Protein AF-A0A3M1CD43-F1 (afdb_monomer)

Solvent-accessible surface area (backbone atoms only — not comparable to full-atom values): 17811 Å² total; per-residue (Å²): 134,68,69,65,58,59,34,50,55,47,49,52,50,44,15,54,51,49,28,62,76,55,51,35,81,57,57,52,42,67,32,79,33,59,60,57,48,46,37,38,41,54,52,29,48,42,70,75,41,67,84,35,43,28,36,40,31,52,55,63,50,57,74,56,59,57,54,38,47,48,61,40,39,78,73,69,31,47,71,44,76,28,51,85,72,51,52,79,74,54,83,81,75,50,53,47,32,41,36,41,60,51,33,33,66,93,71,29,39,48,54,92,57,72,77,63,71,40,74,82,54,63,80,36,34,35,42,42,34,37,60,50,77,77,38,59,64,96,60,67,52,74,66,85,43,52,36,32,33,44,34,37,35,49,92,85,31,14,44,38,38,30,11,83,62,56,70,67,55,85,83,72,76,74,81,79,72,60,87,80,66,63,77,62,80,58,72,58,79,70,56,71,66,38,41,58,52,40,53,53,52,51,72,67,25,55,68,70,46,44,54,73,68,63,96,84,60,56,56,56,59,61,45,38,47,30,22,33,72,93,45,54,15,40,63,45,48,55,52,45,26,58,77,70,75,48,81,85,57,60,77,96,68,45,79,55,62,44,52,55,12,49,84,60,53,75,71,53,73,57,63,61,35,46,39,68,72,69,48,51,71,44,43,38,31,9,16,35,30,38,23,49,81,57,70,74,40,86,62,42,58,58,51,46,30,52,41,48,55,50,50,53,30,59,74,72,68,56,128

Foldseek 3Di:
DVQVVVLVVLQVVLQVVLCVLLVAPFRKGKFQDPLLVLLLQLVQLCVVLVQQQEEEEAPLQDPSNVVSVVVSVVVRRHYHHDHLVRVVVDDCPSYAEYEYEQARPPFFFGDPPVSCVDPVNLVHAYEYEYEPQPDQDPDRDDPARQRYWYWYDHQRIIMIGDHNHRDRDGPDRDSPRRPPDDSCVSNDDHQPVLQVLLVVLQVVCQQPWHFPDDPPTHGRSFKTKTFDLLAFQVLLQVLLCVVVVHDADQAPNGRAKHALACVRVVNDPSVRSVVVVVDDPSRRRGMMIGGSVLSPDPCSSVSSNVSSVVRVCVVVVND

Structure (mmCIF, N/CA/C/O backbone):
data_AF-A0A3M1CD43-F1
#
_entry.id   AF-A0A3M1CD43-F1
#
loop_
_atom_site.group_PDB
_atom_site.id
_atom_site.type_symbol
_atom_site.label_atom_id
_atom_site.label_alt_id
_atom_site.label_comp_id
_atom_site.label_asym_id
_atom_site.label_entity_id
_atom_site.label_seq_id
_atom_site.pdbx_PDB_ins_code
_atom_site.Cartn_x
_atom_site.Cartn_y
_atom_site.Cartn_z
_atom_site.occupancy
_atom_site.B_iso_or_equiv
_atom_site.auth_seq_id
_atom_site.auth_comp_id
_atom_site.auth_asym_id
_atom_site.auth_atom_id
_atom_site.pdbx_PDB_model_num
ATOM 1 N N . MET A 1 1 ? -9.587 -26.447 -26.947 1.00 48.44 1 MET A N 1
ATOM 2 C CA . MET A 1 1 ? -8.948 -25.215 -27.466 1.00 48.44 1 MET A CA 1
ATOM 3 C C . MET A 1 1 ? -9.940 -24.065 -27.726 1.00 48.44 1 MET A C 1
ATOM 5 O O . MET A 1 1 ? -9.536 -23.057 -28.277 1.00 48.44 1 MET A O 1
ATOM 9 N N . VAL A 1 2 ? -11.213 -24.168 -27.304 1.00 49.41 2 VAL A N 1
ATOM 10 C CA . VAL A 1 2 ? -12.229 -23.095 -27.450 1.00 49.41 2 VAL A CA 1
ATOM 11 C C . VAL A 1 2 ? -12.274 -22.167 -26.219 1.00 49.41 2 VAL A C 1
ATOM 13 O O . VAL A 1 2 ? -12.545 -20.981 -26.346 1.00 49.41 2 VAL A O 1
ATOM 16 N N . PHE A 1 3 ? -11.904 -22.678 -25.039 1.00 50.22 3 PHE A N 1
ATOM 17 C CA . PHE A 1 3 ? -11.953 -21.941 -23.769 1.00 50.22 3 PHE A CA 1
ATOM 18 C C . PHE A 1 3 ? -10.942 -20.784 -23.641 1.00 50.22 3 PHE A C 1
ATOM 20 O O . PHE A 1 3 ? -11.240 -19.804 -22.974 1.00 50.22 3 PHE A O 1
ATOM 27 N N . GLN A 1 4 ? -9.769 -20.852 -24.284 1.00 53.50 4 GLN A N 1
ATOM 28 C CA . GLN A 1 4 ? -8.752 -19.790 -24.167 1.00 53.50 4 GLN A CA 1
ATOM 29 C C . GLN A 1 4 ? -9.151 -18.484 -24.873 1.00 53.50 4 GLN A C 1
ATOM 31 O O . GLN A 1 4 ? -8.816 -17.409 -24.384 1.00 53.50 4 GLN A O 1
ATOM 36 N N . PHE A 1 5 ? -9.890 -18.560 -25.984 1.00 54.34 5 PHE A N 1
ATOM 37 C CA . PHE A 1 5 ? -10.311 -17.368 -26.729 1.00 54.34 5 PHE A CA 1
ATOM 38 C C . PHE A 1 5 ? -11.403 -16.579 -25.991 1.00 54.34 5 PHE A C 1
ATOM 40 O O . PHE A 1 5 ? -11.315 -15.361 -25.892 1.00 54.34 5 PHE A O 1
ATOM 47 N N . GLN A 1 6 ? -12.374 -17.266 -25.377 1.00 58.75 6 GLN A N 1
ATOM 48 C CA . GLN A 1 6 ? -13.463 -16.608 -24.638 1.00 58.75 6 GLN A CA 1
ATOM 49 C C . GLN A 1 6 ? -12.972 -15.824 -23.409 1.00 58.75 6 GLN A C 1
ATOM 51 O O . GLN A 1 6 ? -13.523 -14.773 -23.079 1.00 58.75 6 GLN A O 1
ATOM 56 N N . VAL A 1 7 ? -11.919 -16.308 -22.748 1.00 59.97 7 VAL A N 1
ATOM 57 C CA . VAL A 1 7 ? -11.321 -15.649 -21.579 1.00 59.97 7 VAL A CA 1
ATOM 58 C C . VAL A 1 7 ? -10.586 -14.374 -21.979 1.00 59.97 7 VAL A C 1
ATOM 60 O O . VAL A 1 7 ? -10.772 -13.342 -21.333 1.00 59.97 7 VAL A O 1
ATOM 63 N N . PHE A 1 8 ? -9.806 -14.414 -23.062 1.00 61.78 8 PHE A N 1
ATOM 64 C CA . PHE A 1 8 ? -9.112 -13.234 -23.575 1.00 61.78 8 PHE A CA 1
ATOM 65 C C . PHE A 1 8 ? -10.103 -12.127 -23.964 1.00 61.78 8 PHE A C 1
ATOM 67 O O . PHE A 1 8 ? -9.955 -10.988 -23.522 1.00 61.78 8 PHE A O 1
ATOM 74 N N . ASP A 1 9 ? -11.177 -12.488 -24.673 1.00 69.38 9 ASP A N 1
ATOM 75 C CA . ASP A 1 9 ? -12.233 -11.549 -25.062 1.00 69.38 9 ASP A CA 1
ATOM 76 C C . ASP A 1 9 ? -12.925 -10.916 -23.844 1.00 69.38 9 ASP A C 1
ATOM 78 O O . ASP A 1 9 ? -13.289 -9.739 -23.865 1.00 69.38 9 ASP A O 1
ATOM 82 N N . SER A 1 10 ? -13.128 -11.682 -22.765 1.00 76.81 10 SER A N 1
ATOM 83 C CA . SER A 1 10 ? -13.739 -11.169 -21.531 1.00 76.81 10 SER A CA 1
ATOM 84 C C . SER A 1 10 ? -12.839 -10.163 -20.805 1.00 76.81 10 SER A C 1
ATOM 86 O O . SER A 1 10 ? -13.317 -9.133 -20.326 1.00 76.81 10 SER A O 1
ATOM 88 N N . TRP A 1 11 ? -11.530 -10.418 -20.785 1.00 83.00 11 TRP A N 1
ATOM 89 C CA . TRP A 1 11 ? -10.535 -9.557 -20.157 1.00 83.00 11 TRP A CA 1
ATOM 90 C C . TRP A 1 11 ? -10.309 -8.257 -20.933 1.00 83.00 11 TRP A C 1
ATOM 92 O O . TRP A 1 11 ? -10.235 -7.176 -20.341 1.00 83.00 11 TRP A O 1
ATOM 102 N N . GLU A 1 12 ? -10.258 -8.335 -22.263 1.00 84.19 12 GLU A N 1
ATOM 103 C CA . GLU A 1 12 ? -10.171 -7.149 -23.111 1.00 84.19 12 GLU A CA 1
ATOM 104 C C . GLU A 1 12 ? -11.427 -6.283 -22.951 1.00 84.19 12 GLU A C 1
ATOM 106 O O . GLU A 1 12 ? -11.316 -5.079 -22.724 1.00 84.19 12 GLU A O 1
ATOM 111 N N . LYS A 1 13 ? -12.623 -6.891 -22.939 1.00 86.38 13 LYS A N 1
ATOM 112 C CA . LYS A 1 13 ? -13.879 -6.177 -22.648 1.00 86.38 13 LYS A CA 1
ATOM 113 C C . LYS A 1 13 ? -13.858 -5.502 -21.278 1.00 86.38 13 LYS A C 1
ATOM 115 O O . LYS A 1 13 ? -14.269 -4.350 -21.177 1.00 86.38 13 LYS A O 1
ATOM 120 N N . ALA A 1 14 ? -13.380 -6.183 -20.238 1.00 86.25 14 ALA A N 1
ATOM 121 C CA . ALA A 1 14 ? -13.234 -5.602 -18.905 1.00 86.25 14 ALA A CA 1
ATOM 122 C C . ALA A 1 14 ? -12.283 -4.394 -18.912 1.00 86.25 14 ALA A C 1
ATOM 124 O O . ALA A 1 14 ? -12.608 -3.347 -18.357 1.00 86.25 14 ALA A O 1
ATOM 125 N N . SER A 1 15 ? -11.160 -4.502 -19.624 1.00 89.06 15 SER A N 1
ATOM 126 C CA . SER A 1 15 ? -10.188 -3.415 -19.771 1.00 89.06 15 SER A CA 1
ATOM 127 C C . SER A 1 15 ? -10.745 -2.219 -20.542 1.00 89.06 15 SER A C 1
ATOM 129 O O . SER A 1 15 ? -10.529 -1.081 -20.132 1.00 89.06 15 SER A O 1
ATOM 131 N N . GLN A 1 16 ? -11.534 -2.449 -21.595 1.00 89.06 16 GLN A N 1
ATOM 132 C CA . GLN A 1 16 ? -12.235 -1.377 -22.311 1.00 89.06 16 GLN A CA 1
ATOM 133 C C . GLN A 1 16 ? -13.325 -0.718 -21.454 1.00 89.06 16 GLN A C 1
ATOM 135 O O . GLN A 1 16 ? -13.481 0.500 -21.496 1.00 89.06 16 GLN A O 1
ATOM 140 N N . ARG A 1 17 ? -14.057 -1.495 -20.641 1.00 87.69 17 ARG A N 1
ATOM 141 C CA . ARG A 1 17 ? -15.049 -0.954 -19.693 1.00 87.69 17 ARG A CA 1
ATOM 142 C C . ARG A 1 17 ? -14.385 -0.069 -18.642 1.00 87.69 17 ARG A C 1
ATOM 144 O O . ARG A 1 17 ? -14.838 1.054 -18.454 1.00 87.69 17 ARG A O 1
ATOM 151 N N . ALA A 1 18 ? -13.304 -0.537 -18.016 1.00 85.69 18 ALA A N 1
ATOM 152 C CA . ALA A 1 18 ? -12.533 0.255 -17.060 1.00 85.69 18 ALA A CA 1
ATOM 153 C C . ALA A 1 18 ? -11.991 1.539 -17.702 1.00 85.69 18 ALA A C 1
ATOM 155 O O . ALA A 1 18 ? -12.163 2.624 -17.156 1.00 85.69 18 ALA A O 1
ATOM 156 N N . LYS A 1 19 ? -11.405 1.428 -18.901 1.00 87.31 19 LYS A N 1
ATOM 157 C CA . LYS A 1 19 ? -10.915 2.575 -19.670 1.00 87.31 19 LYS A CA 1
ATOM 158 C C . LYS A 1 19 ? -12.003 3.633 -19.885 1.00 87.31 19 LYS A C 1
ATOM 160 O O . LYS A 1 19 ? -11.744 4.815 -19.681 1.00 87.31 19 LYS A O 1
ATOM 165 N N . ALA A 1 20 ? -13.208 3.208 -20.268 1.00 85.88 20 ALA A N 1
ATOM 166 C CA . ALA A 1 20 ? -14.339 4.102 -20.498 1.00 8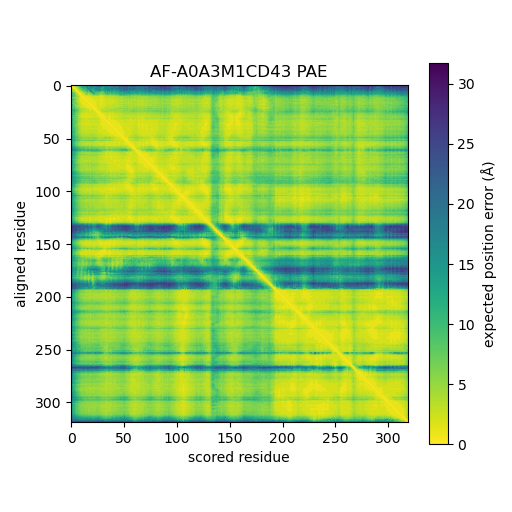5.88 20 ALA A CA 1
ATOM 167 C C . ALA A 1 20 ? -14.859 4.750 -19.204 1.00 85.88 20 ALA A C 1
ATOM 169 O O . ALA A 1 20 ? -15.102 5.951 -19.182 1.00 85.88 20 ALA A O 1
ATOM 170 N N . ILE A 1 21 ? -15.016 3.970 -18.131 1.00 81.75 21 ILE A N 1
ATOM 171 C CA . ILE A 1 21 ? -15.558 4.452 -16.850 1.00 81.75 21 ILE A CA 1
ATOM 172 C C . ILE A 1 21 ? -14.616 5.462 -16.194 1.00 81.75 21 ILE A C 1
ATOM 174 O O . ILE A 1 21 ? -15.066 6.489 -15.697 1.00 81.75 21 ILE A O 1
ATOM 178 N N . TYR A 1 22 ? -13.312 5.204 -16.256 1.00 78.56 22 TYR A N 1
ATOM 179 C CA . TYR A 1 22 ? -12.293 6.056 -15.644 1.00 78.56 22 TYR A CA 1
ATOM 180 C C . TYR A 1 22 ? -11.711 7.102 -16.594 1.00 78.56 22 TYR A C 1
ATOM 182 O O . TYR A 1 22 ? -10.746 7.774 -16.244 1.00 78.56 22 TYR A O 1
ATOM 190 N N . SER A 1 23 ? -12.291 7.249 -17.791 1.00 81.94 23 SER A N 1
ATOM 191 C CA . SER A 1 23 ? -11.868 8.228 -18.802 1.00 81.94 23 SER A CA 1
ATOM 192 C C . SER A 1 23 ? -10.354 8.208 -19.068 1.00 81.94 23 SER A C 1
ATOM 194 O O . SER A 1 23 ? -9.721 9.250 -19.214 1.00 81.94 23 SER A O 1
ATOM 196 N N . ILE A 1 24 ? -9.761 7.010 -19.110 1.00 82.06 24 ILE A N 1
ATOM 197 C CA . ILE A 1 24 ? -8.321 6.827 -19.326 1.00 82.06 24 ILE A CA 1
ATOM 198 C C . ILE A 1 24 ? -8.046 6.876 -20.831 1.00 82.06 24 ILE A C 1
ATOM 200 O O . ILE A 1 24 ? -8.629 6.104 -21.591 1.00 82.06 24 ILE A O 1
ATOM 204 N N . GLU A 1 25 ? -7.127 7.722 -21.293 1.00 83.69 25 GLU A N 1
ATOM 205 C CA . GLU A 1 25 ? -6.763 7.776 -22.721 1.00 83.69 25 GLU A CA 1
ATOM 206 C C . GLU A 1 25 ? -5.795 6.653 -23.121 1.00 83.69 25 GLU A C 1
ATOM 208 O O . GLU A 1 25 ? -5.902 6.049 -24.198 1.00 83.69 25 GLU A O 1
ATOM 213 N N . ASN A 1 26 ? -4.870 6.339 -22.217 1.00 87.06 26 ASN A N 1
ATOM 214 C CA . ASN A 1 26 ? -3.820 5.341 -22.364 1.00 87.06 26 ASN A CA 1
ATOM 215 C C . ASN A 1 26 ? -4.349 3.899 -22.537 1.00 87.06 26 ASN A C 1
ATOM 217 O O . ASN A 1 26 ? -5.545 3.603 -22.454 1.00 87.06 26 ASN A O 1
ATOM 221 N N . HIS A 1 27 ? -3.443 2.957 -22.818 1.00 88.44 27 HIS A N 1
ATOM 222 C CA . HIS A 1 27 ? -3.787 1.534 -22.810 1.00 88.44 27 HIS A CA 1
ATOM 223 C C . HIS A 1 27 ? -3.947 1.044 -21.366 1.00 88.44 27 HIS A C 1
ATOM 225 O O . HIS A 1 27 ? -3.052 1.250 -20.548 1.00 88.44 27 HIS A O 1
ATOM 231 N N . VAL A 1 28 ? -5.052 0.352 -21.086 1.00 89.00 28 VAL A N 1
ATOM 232 C CA . VAL A 1 28 ? -5.419 -0.143 -19.753 1.00 89.00 28 VAL A CA 1
ATOM 233 C C . VAL A 1 28 ? -5.505 -1.661 -19.771 1.00 89.00 28 VAL A C 1
ATOM 235 O O . VAL A 1 28 ? -5.915 -2.255 -20.767 1.00 89.00 28 VAL A O 1
ATOM 238 N N . GLN A 1 29 ? -5.113 -2.282 -18.667 1.00 90.94 29 GLN A N 1
ATOM 239 C CA . GLN A 1 29 ? -5.272 -3.703 -18.395 1.00 90.94 29 GLN A CA 1
ATOM 240 C C . GLN A 1 29 ? -5.829 -3.889 -16.989 1.00 90.94 29 GLN A C 1
ATOM 242 O O . GLN A 1 29 ? -5.373 -3.239 -16.051 1.00 90.94 29 GLN A O 1
ATOM 247 N N . VAL A 1 30 ? -6.800 -4.788 -16.840 1.00 88.50 30 VAL A N 1
ATOM 248 C CA . VAL A 1 30 ? -7.394 -5.116 -15.535 1.00 88.50 30 VAL A CA 1
ATOM 249 C C . VAL A 1 30 ? -6.764 -6.397 -15.000 1.00 88.50 30 VAL A C 1
ATOM 251 O O . VAL A 1 30 ? -6.690 -7.399 -15.701 1.00 88.50 30 VAL A O 1
ATOM 254 N N . TYR A 1 31 ? -6.335 -6.404 -13.749 1.00 88.31 31 TYR A N 1
ATOM 255 C CA . TYR A 1 31 ? -5.788 -7.575 -13.070 1.00 88.31 31 TYR A CA 1
ATOM 256 C C . TYR A 1 31 ? -6.590 -7.885 -11.811 1.00 88.31 31 TYR A C 1
ATOM 258 O O . TYR A 1 31 ? -7.307 -7.031 -11.296 1.00 88.31 31 TYR A O 1
ATOM 266 N N . SER A 1 32 ? -6.468 -9.114 -11.303 1.00 84.38 32 SER A N 1
ATOM 267 C CA . SER A 1 32 ? -7.160 -9.489 -10.063 1.00 84.38 32 SER A CA 1
ATOM 268 C C . SER A 1 32 ? -6.482 -8.921 -8.814 1.00 84.38 32 SER A C 1
ATOM 270 O O . SER A 1 32 ? -7.106 -8.839 -7.761 1.00 84.38 32 SER A O 1
ATOM 272 N N . SER A 1 33 ? -5.196 -8.559 -8.910 1.00 85.88 33 SER A N 1
ATOM 273 C CA . SER A 1 33 ? -4.427 -8.007 -7.797 1.00 85.88 33 SER A CA 1
ATOM 274 C C . SER A 1 33 ? -3.143 -7.300 -8.254 1.00 85.88 33 SER A C 1
ATOM 276 O O . SER A 1 33 ? -2.620 -7.561 -9.345 1.00 85.88 33 SER A O 1
ATOM 278 N N . VAL A 1 34 ? -2.590 -6.456 -7.377 1.00 87.75 34 VAL A N 1
ATOM 279 C CA . VAL A 1 34 ? -1.308 -5.765 -7.585 1.00 87.75 34 VAL A CA 1
ATOM 280 C C . VAL A 1 34 ? -0.134 -6.731 -7.798 1.00 87.75 34 VAL A C 1
ATOM 282 O O . VAL A 1 34 ? 0.611 -6.523 -8.756 1.00 87.75 34 VAL A O 1
ATOM 285 N N . PRO A 1 35 ? 0.031 -7.825 -7.022 1.00 89.12 35 PRO A N 1
ATOM 286 C CA . PRO A 1 35 ? 1.062 -8.828 -7.293 1.00 89.12 35 PRO A CA 1
ATOM 287 C C . PRO A 1 35 ? 0.995 -9.400 -8.708 1.00 89.12 35 PRO A C 1
ATOM 289 O O . PRO A 1 35 ? 2.034 -9.584 -9.343 1.00 89.12 35 PRO A O 1
ATOM 292 N N . GLN A 1 36 ? -0.215 -9.665 -9.217 1.00 89.38 36 GLN A N 1
ATOM 293 C CA . GLN A 1 36 ? -0.386 -10.176 -10.575 1.00 89.38 36 GLN A CA 1
ATOM 294 C C . GLN A 1 36 ? 0.054 -9.127 -11.605 1.00 89.38 36 GLN A C 1
ATOM 296 O O . GLN A 1 36 ? 0.855 -9.439 -12.483 1.00 89.38 36 GLN A O 1
ATOM 301 N N . ALA A 1 37 ? -0.419 -7.885 -11.470 1.00 91.81 37 ALA A N 1
ATOM 302 C CA . ALA A 1 37 ? -0.058 -6.781 -12.359 1.00 91.81 37 ALA A CA 1
ATOM 303 C C . ALA A 1 37 ? 1.460 -6.501 -12.361 1.00 91.81 37 ALA A C 1
ATOM 305 O O . ALA A 1 37 ? 2.073 -6.313 -13.417 1.00 91.81 37 ALA A O 1
ATOM 306 N N . LEU A 1 38 ? 2.093 -6.522 -11.185 1.00 93.25 38 LEU A N 1
ATOM 307 C CA . LEU A 1 38 ? 3.539 -6.365 -11.017 1.00 93.25 38 LEU A CA 1
ATOM 308 C C . LEU A 1 38 ? 4.328 -7.499 -11.676 1.00 93.25 38 LEU A C 1
ATOM 310 O O . LEU A 1 38 ? 5.310 -7.252 -12.378 1.00 93.25 38 LEU A O 1
ATOM 314 N N . LEU A 1 39 ? 3.911 -8.749 -11.476 1.00 92.69 39 LEU A N 1
ATOM 315 C CA . LEU A 1 39 ? 4.580 -9.894 -12.085 1.00 92.69 39 LEU A CA 1
ATOM 316 C C . LEU A 1 39 ? 4.485 -9.835 -13.615 1.00 92.69 39 LEU A C 1
ATOM 318 O O . LEU A 1 39 ? 5.490 -9.954 -14.308 1.00 92.69 39 LEU A O 1
ATOM 322 N N . GLU A 1 40 ? 3.291 -9.603 -14.148 1.00 91.56 40 GLU A N 1
ATOM 323 C CA . GLU A 1 40 ? 3.030 -9.547 -15.589 1.00 91.56 40 GLU A CA 1
ATOM 324 C C . GLU A 1 40 ? 3.807 -8.410 -16.272 1.00 91.56 40 GLU A C 1
ATOM 326 O O . GLU A 1 40 ? 4.488 -8.618 -17.283 1.00 91.56 40 GLU A O 1
ATOM 331 N N . SER A 1 41 ? 3.794 -7.214 -15.676 1.00 92.94 41 SER A N 1
ATOM 332 C CA . SER A 1 41 ? 4.529 -6.054 -16.193 1.00 92.94 41 SER A CA 1
ATOM 333 C C . SER A 1 41 ? 6.036 -6.264 -16.223 1.00 92.94 41 SER A C 1
ATOM 335 O O . SER A 1 41 ? 6.667 -6.077 -17.267 1.00 92.94 41 SER A O 1
ATOM 337 N N . THR A 1 42 ? 6.618 -6.702 -15.107 1.00 94.06 42 THR A N 1
ATOM 338 C CA . THR A 1 42 ? 8.061 -6.945 -15.003 1.00 94.06 42 THR A CA 1
ATOM 339 C C . THR A 1 42 ? 8.527 -8.024 -15.979 1.00 94.06 42 THR A C 1
ATOM 341 O O . THR A 1 42 ? 9.523 -7.839 -16.684 1.00 94.06 42 THR A O 1
ATOM 344 N N . GLN A 1 43 ? 7.775 -9.118 -16.098 1.00 92.69 43 GLN A N 1
ATOM 345 C CA . GLN A 1 43 ? 8.076 -10.215 -17.014 1.00 92.69 43 GLN A CA 1
ATOM 346 C C . GLN A 1 43 ? 7.958 -9.803 -18.484 1.00 92.69 43 GLN A C 1
ATOM 348 O O . GLN A 1 43 ? 8.828 -10.130 -19.298 1.00 92.69 43 GLN A O 1
ATOM 353 N N . SER A 1 44 ? 6.911 -9.058 -18.846 1.00 91.50 44 SER A N 1
ATOM 354 C CA . SER A 1 44 ? 6.740 -8.567 -20.215 1.00 91.50 44 SER A CA 1
ATOM 355 C C . SER A 1 44 ? 7.839 -7.577 -20.607 1.00 91.50 44 SER A C 1
ATOM 357 O O . SER A 1 44 ? 8.346 -7.628 -21.735 1.00 91.50 44 SER A O 1
ATOM 359 N N . LEU A 1 45 ? 8.242 -6.692 -19.690 1.00 91.50 45 LEU A N 1
ATOM 360 C CA . LEU A 1 45 ? 9.349 -5.765 -19.921 1.00 91.50 45 LEU A CA 1
ATOM 361 C C . LEU A 1 45 ? 10.669 -6.504 -20.117 1.00 91.50 45 LEU A C 1
ATOM 363 O O . LEU A 1 45 ? 11.374 -6.231 -21.087 1.00 91.50 45 LEU A O 1
ATOM 367 N N . TYR A 1 46 ? 10.977 -7.481 -19.262 1.00 92.25 46 TYR A N 1
ATOM 368 C CA . TYR A 1 46 ? 12.194 -8.277 -19.400 1.00 92.25 46 TYR A CA 1
ATOM 369 C C . TYR A 1 46 ? 12.271 -8.992 -20.756 1.00 92.25 46 TYR A C 1
ATOM 371 O O . TYR A 1 46 ? 13.307 -8.956 -21.420 1.00 92.25 46 TYR A O 1
ATOM 379 N N . ARG A 1 47 ? 11.162 -9.581 -21.223 1.00 90.69 47 ARG A N 1
ATOM 380 C CA . ARG A 1 47 ? 11.101 -10.230 -22.546 1.00 90.69 47 ARG A CA 1
ATOM 381 C C . ARG A 1 47 ? 11.295 -9.240 -23.694 1.00 90.69 47 ARG A C 1
ATOM 383 O O . ARG A 1 47 ? 11.941 -9.578 -24.682 1.00 90.69 47 ARG A O 1
ATOM 390 N N . SER A 1 48 ? 10.759 -8.028 -23.556 1.00 89.44 48 SER A N 1
ATOM 391 C CA . SER A 1 48 ? 10.858 -6.973 -24.574 1.00 89.44 48 SER A CA 1
ATOM 392 C C . SER A 1 48 ? 12.254 -6.345 -24.642 1.00 89.44 48 SER A C 1
ATOM 394 O O . SER A 1 48 ? 12.692 -5.917 -25.707 1.00 89.44 48 SER A O 1
ATOM 396 N N . PHE A 1 49 ? 12.977 -6.324 -23.522 1.00 89.88 49 PHE A N 1
ATOM 397 C CA . PHE A 1 49 ? 14.285 -5.684 -23.382 1.00 89.88 49 PHE A CA 1
ATOM 398 C C . PHE A 1 49 ? 15.312 -6.643 -22.767 1.00 89.88 49 PHE A C 1
ATOM 400 O O . PHE A 1 49 ? 16.015 -6.305 -21.818 1.00 89.88 49 PHE A O 1
ATOM 407 N N . SER A 1 50 ? 15.439 -7.841 -23.338 1.00 88.06 50 SER A N 1
ATOM 408 C CA . SER A 1 50 ? 16.251 -8.942 -22.788 1.00 88.06 50 SER A CA 1
ATOM 409 C C . SER A 1 50 ? 17.751 -8.640 -22.636 1.00 88.06 50 SER A C 1
ATOM 411 O O . SER A 1 50 ? 18.447 -9.343 -21.897 1.00 88.06 50 SER A O 1
ATOM 413 N N . HIS A 1 51 ? 18.246 -7.597 -23.308 1.00 90.00 51 HIS A N 1
ATOM 414 C CA . HIS A 1 51 ? 19.616 -7.086 -23.210 1.00 90.00 51 HIS A CA 1
ATOM 415 C C . HIS A 1 51 ? 19.853 -6.201 -21.973 1.00 90.00 51 HIS A C 1
ATOM 417 O O . HIS A 1 51 ? 21.000 -5.972 -21.603 1.00 90.00 51 HIS A O 1
ATOM 423 N N . LYS A 1 52 ? 18.799 -5.699 -21.320 1.00 93.19 52 LYS A N 1
ATOM 424 C CA . LYS A 1 52 ? 18.898 -4.977 -20.047 1.00 93.19 52 LYS A CA 1
ATOM 425 C C . LYS A 1 52 ? 18.838 -5.991 -18.908 1.00 93.19 52 LYS A C 1
ATOM 427 O O . LYS A 1 52 ? 17.881 -6.756 -18.802 1.00 93.19 52 LYS A O 1
ATOM 432 N N . LYS A 1 53 ? 19.874 -6.027 -18.071 1.00 93.62 53 LYS A N 1
ATOM 433 C CA . LYS A 1 53 ? 20.049 -7.058 -17.033 1.00 93.62 53 LYS A CA 1
ATOM 434 C C . LYS A 1 53 ? 19.930 -6.530 -15.611 1.00 93.62 53 LYS A C 1
ATOM 436 O O . LYS A 1 53 ? 20.169 -7.299 -14.687 1.00 93.62 53 LYS A O 1
ATOM 441 N N . LYS A 1 54 ? 19.560 -5.263 -15.409 1.00 97.00 54 LYS A N 1
ATOM 442 C CA . LYS A 1 54 ? 19.385 -4.691 -14.069 1.00 97.00 54 LYS A CA 1
ATOM 443 C C . LYS A 1 54 ? 17.990 -4.124 -13.870 1.00 97.00 54 LYS A C 1
ATOM 445 O O . LYS A 1 54 ? 17.463 -3.472 -14.763 1.00 97.00 54 LYS A O 1
ATOM 450 N N . VAL A 1 55 ? 17.431 -4.312 -12.685 1.00 96.94 55 VAL A N 1
ATOM 451 C CA . VAL A 1 55 ? 16.232 -3.605 -12.227 1.00 96.94 55 VAL A CA 1
ATOM 452 C C . VAL A 1 55 ? 16.557 -2.952 -10.897 1.00 96.94 55 VAL A C 1
ATOM 454 O O . VAL A 1 55 ? 17.094 -3.602 -9.998 1.00 96.94 55 VAL A O 1
ATOM 457 N N . LEU A 1 56 ? 16.260 -1.662 -10.803 1.00 96.81 56 LEU A N 1
ATOM 458 C CA . LEU A 1 56 ? 16.359 -0.908 -9.564 1.00 96.81 56 LEU A CA 1
ATOM 459 C C . LEU A 1 56 ? 14.996 -0.950 -8.885 1.00 96.81 56 LEU A C 1
ATOM 461 O O . LEU A 1 56 ? 13.969 -0.873 -9.561 1.00 96.81 56 LEU A O 1
ATOM 465 N N . TYR A 1 57 ? 14.968 -1.070 -7.566 1.00 95.88 57 TYR A N 1
ATOM 466 C CA . TYR A 1 57 ? 13.725 -0.914 -6.827 1.00 95.88 57 TYR A CA 1
ATOM 467 C C . TYR A 1 57 ? 13.964 -0.212 -5.504 1.00 95.88 57 TYR A C 1
ATOM 469 O O . TYR A 1 57 ? 15.018 -0.381 -4.885 1.00 95.88 57 TYR A O 1
ATOM 477 N N . LEU A 1 58 ? 12.981 0.572 -5.076 1.00 93.25 58 LEU A N 1
ATOM 478 C CA . LEU A 1 58 ? 13.054 1.233 -3.785 1.00 93.25 58 LEU A CA 1
ATOM 479 C C . LEU A 1 58 ? 12.748 0.221 -2.680 1.00 93.25 58 LEU A C 1
ATOM 481 O O . LEU A 1 58 ? 11.682 -0.401 -2.655 1.00 93.25 58 LEU A O 1
ATOM 485 N N . LYS A 1 59 ? 13.730 -0.009 -1.806 1.00 89.44 59 LYS A N 1
ATOM 486 C CA . LYS A 1 59 ? 13.607 -0.981 -0.714 1.00 89.44 59 LYS A CA 1
ATOM 487 C C . LYS A 1 59 ? 12.683 -0.451 0.382 1.00 89.44 59 LYS A C 1
ATOM 489 O O . LYS A 1 59 ? 12.453 0.748 0.487 1.00 89.44 59 LYS A O 1
ATOM 494 N N . ASP A 1 60 ? 12.148 -1.371 1.178 1.00 85.12 60 ASP A N 1
ATOM 495 C CA . ASP A 1 60 ? 11.367 -1.078 2.387 1.00 85.12 60 ASP A CA 1
ATOM 496 C C . ASP A 1 60 ? 10.045 -0.303 2.195 1.00 85.12 60 ASP A C 1
ATOM 498 O O . ASP A 1 60 ? 9.448 0.167 3.165 1.00 85.12 60 ASP A O 1
ATOM 502 N N . GLN A 1 61 ? 9.548 -0.209 0.959 1.00 82.94 61 GLN A N 1
ATOM 503 C CA . GLN A 1 61 ? 8.251 0.408 0.658 1.00 82.94 61 GLN A CA 1
ATOM 504 C C . GLN A 1 61 ? 7.089 -0.593 0.719 1.00 82.94 61 GLN A C 1
ATOM 506 O O . GLN A 1 61 ? 6.023 -0.285 1.240 1.00 82.94 61 GLN A O 1
ATOM 511 N N . GLU A 1 62 ? 7.294 -1.791 0.166 1.00 79.12 62 GLU A N 1
ATOM 512 C CA . GLU A 1 62 ? 6.201 -2.652 -0.285 1.00 79.12 62 GLU A CA 1
ATOM 513 C C . GLU A 1 62 ? 6.635 -4.128 -0.362 1.00 79.12 62 GLU A C 1
ATOM 515 O O . GLU A 1 62 ? 7.635 -4.439 -1.026 1.00 79.12 62 GLU A O 1
ATOM 520 N N . PRO A 1 63 ? 5.887 -5.082 0.224 1.00 75.94 63 PRO A N 1
ATOM 521 C CA . PRO A 1 63 ? 6.214 -6.501 0.113 1.00 75.94 63 PRO A CA 1
ATOM 522 C C . PRO A 1 63 ? 6.065 -7.062 -1.311 1.00 75.94 63 PRO A C 1
ATOM 524 O O . PRO A 1 63 ? 6.873 -7.911 -1.704 1.00 75.94 63 PRO A O 1
ATOM 527 N N . TYR A 1 64 ? 5.089 -6.619 -2.109 1.00 85.44 64 TYR A N 1
ATOM 528 C CA . TYR A 1 64 ? 4.818 -7.224 -3.419 1.00 85.44 64 TYR A CA 1
ATOM 529 C C . TYR A 1 64 ? 5.867 -6.898 -4.492 1.00 85.44 64 TYR A C 1
ATOM 531 O O . TYR A 1 64 ? 6.124 -7.734 -5.363 1.00 85.44 64 TYR A O 1
ATOM 539 N N . ILE A 1 65 ? 6.566 -5.761 -4.386 1.00 91.06 65 ILE A N 1
ATOM 540 C CA . ILE A 1 65 ? 7.710 -5.434 -5.255 1.00 91.06 65 ILE A CA 1
ATOM 541 C C . ILE A 1 65 ? 8.809 -6.488 -5.094 1.00 91.06 65 ILE A C 1
ATOM 543 O O . ILE A 1 65 ? 9.330 -7.002 -6.085 1.00 91.06 65 ILE A O 1
ATOM 547 N N . SER A 1 66 ? 9.116 -6.884 -3.853 1.00 85.81 66 SER A N 1
ATOM 548 C CA . SER A 1 66 ? 10.153 -7.889 -3.585 1.00 85.81 66 SER A CA 1
ATOM 549 C C . SER A 1 66 ? 9.850 -9.247 -4.234 1.00 85.81 66 SER A C 1
ATOM 551 O O . SER A 1 66 ? 10.766 -9.930 -4.697 1.00 85.81 66 SER A O 1
ATOM 553 N N . LEU A 1 67 ? 8.569 -9.624 -4.331 1.00 87.00 67 LEU A N 1
ATOM 554 C CA . LEU A 1 67 ? 8.138 -10.866 -4.975 1.00 87.00 67 LEU A CA 1
ATOM 555 C C . LEU A 1 67 ? 8.333 -10.812 -6.492 1.00 87.00 67 LEU A C 1
ATOM 557 O O . LEU A 1 67 ? 8.958 -11.711 -7.053 1.00 87.00 67 LEU A O 1
ATOM 561 N N . ALA A 1 68 ? 7.874 -9.743 -7.149 1.00 91.38 68 ALA A N 1
ATOM 562 C CA . ALA A 1 68 ? 8.047 -9.579 -8.594 1.00 91.38 68 ALA A CA 1
ATOM 563 C C . ALA A 1 68 ? 9.533 -9.540 -8.988 1.00 91.38 68 ALA A C 1
ATOM 565 O O . ALA A 1 68 ? 9.967 -10.194 -9.939 1.00 91.38 68 ALA A O 1
ATOM 566 N N . VAL A 1 69 ? 10.342 -8.838 -8.195 1.00 92.94 69 VAL A N 1
ATOM 567 C CA . VAL A 1 69 ? 11.792 -8.757 -8.378 1.00 92.94 69 VAL A CA 1
ATOM 568 C C . VAL A 1 69 ? 12.471 -10.118 -8.173 1.00 92.94 69 VAL A C 1
ATOM 570 O O . VAL A 1 69 ? 13.376 -10.467 -8.930 1.00 92.94 69 VAL A O 1
ATOM 573 N N . THR A 1 70 ? 12.016 -10.929 -7.213 1.00 92.31 70 THR A N 1
ATOM 574 C CA . THR A 1 70 ? 12.543 -12.290 -6.999 1.00 92.31 70 THR A CA 1
ATOM 575 C C . THR A 1 70 ? 12.369 -13.167 -8.243 1.00 92.31 70 THR A C 1
ATOM 577 O O . THR A 1 70 ? 13.282 -13.909 -8.609 1.00 92.31 70 THR A O 1
ATOM 580 N N . GLU A 1 71 ? 11.237 -13.056 -8.943 1.00 92.62 71 GLU A N 1
ATOM 581 C CA . GLU A 1 71 ? 11.004 -13.797 -10.191 1.00 92.62 71 GLU A CA 1
ATOM 582 C C . GLU A 1 71 ? 11.912 -13.337 -11.340 1.00 92.62 71 GLU A C 1
ATOM 584 O O . GLU A 1 71 ? 12.342 -14.157 -12.152 1.00 92.62 71 GLU A O 1
ATOM 589 N N . LEU A 1 72 ? 12.271 -12.051 -11.395 1.00 94.31 72 LEU A N 1
ATOM 590 C CA . LEU A 1 72 ? 13.273 -11.552 -12.342 1.00 94.31 72 LEU A CA 1
ATOM 591 C C . LEU A 1 72 ? 14.680 -12.080 -12.023 1.00 94.31 72 LEU A C 1
ATOM 593 O O . LEU A 1 72 ? 15.418 -12.466 -12.933 1.00 94.31 72 LEU A O 1
ATOM 597 N N . VAL A 1 73 ? 15.049 -12.150 -10.740 1.00 96.00 73 VAL A N 1
ATOM 598 C CA . VAL A 1 73 ? 16.349 -12.689 -10.302 1.00 96.00 73 VAL A CA 1
ATOM 599 C C . VAL A 1 73 ? 16.515 -14.147 -10.718 1.00 96.00 73 VAL A C 1
ATOM 601 O O . VAL A 1 73 ? 17.569 -14.515 -11.239 1.00 96.00 73 VAL A O 1
ATOM 604 N N . LYS A 1 74 ? 15.460 -14.965 -10.596 1.00 95.25 74 LYS A N 1
ATOM 605 C CA . LYS A 1 74 ? 15.453 -16.356 -11.089 1.00 95.25 74 LYS A CA 1
ATOM 606 C C . LYS A 1 74 ? 15.750 -16.470 -12.590 1.00 95.25 74 LYS A C 1
ATOM 608 O O . LYS A 1 74 ? 16.175 -17.525 -13.046 1.00 95.25 74 LYS A O 1
ATOM 613 N N . GLN A 1 75 ? 15.557 -15.394 -13.354 1.00 92.56 75 GLN A N 1
ATOM 614 C CA . GLN A 1 75 ? 15.813 -15.324 -14.797 1.00 92.56 75 GLN A CA 1
ATOM 615 C C . GLN A 1 75 ? 17.155 -14.663 -15.148 1.00 92.56 75 GLN A C 1
ATOM 617 O O . GLN A 1 75 ? 17.417 -14.380 -16.320 1.00 92.56 75 GLN A O 1
ATOM 622 N N . GLY A 1 76 ? 18.013 -14.422 -14.151 1.00 94.19 76 GLY A N 1
ATOM 623 C CA . GLY A 1 76 ? 19.346 -13.846 -14.330 1.00 94.19 76 GLY A CA 1
ATOM 624 C C . GLY A 1 76 ? 19.379 -12.316 -14.380 1.00 94.19 76 GLY A C 1
ATOM 625 O O . GLY A 1 76 ? 20.389 -11.747 -14.791 1.00 94.19 76 GLY A O 1
ATOM 626 N N . VAL A 1 77 ? 18.300 -11.635 -13.984 1.00 96.25 77 VAL A N 1
ATOM 627 C CA . VAL A 1 77 ? 18.288 -10.172 -13.828 1.00 96.25 77 VAL A CA 1
ATOM 628 C C . VAL A 1 77 ? 18.879 -9.802 -12.468 1.00 96.25 77 VAL A C 1
ATOM 630 O O . VAL A 1 77 ? 18.484 -10.334 -11.435 1.00 96.25 77 VAL A O 1
ATOM 633 N N . LYS A 1 78 ? 19.809 -8.848 -12.437 1.00 96.75 78 LYS A N 1
ATOM 634 C CA . LYS A 1 78 ? 20.333 -8.274 -11.197 1.00 96.75 78 LYS A CA 1
ATOM 635 C C . LYS A 1 78 ? 19.332 -7.270 -10.624 1.00 96.75 78 LYS A C 1
ATOM 637 O O . LYS A 1 78 ? 19.129 -6.195 -11.184 1.00 96.75 78 LYS A O 1
ATOM 642 N N . ALA A 1 79 ? 18.748 -7.608 -9.486 1.00 96.25 79 ALA A N 1
ATOM 643 C CA . ALA A 1 79 ? 17.922 -6.704 -8.702 1.00 96.25 79 ALA A CA 1
ATOM 644 C C . ALA A 1 79 ? 18.777 -5.873 -7.742 1.00 96.25 79 ALA A C 1
ATOM 646 O O . ALA A 1 79 ? 19.607 -6.434 -7.025 1.00 96.25 79 ALA A O 1
ATOM 647 N N . ILE A 1 80 ? 18.584 -4.555 -7.721 1.00 96.19 80 ILE A N 1
ATOM 648 C CA . ILE A 1 80 ? 19.339 -3.645 -6.855 1.00 96.19 80 ILE A CA 1
ATOM 649 C C . ILE A 1 80 ? 18.352 -2.877 -5.962 1.00 96.19 80 ILE A C 1
ATOM 651 O O . ILE A 1 80 ? 17.663 -1.990 -6.472 1.00 96.19 80 ILE A O 1
ATOM 655 N N . PRO A 1 81 ? 18.261 -3.218 -4.661 1.00 95.25 81 PRO A N 1
ATOM 656 C CA . PRO A 1 81 ? 17.515 -2.423 -3.690 1.00 95.25 81 PRO A CA 1
ATOM 657 C C . PRO A 1 81 ? 18.231 -1.101 -3.427 1.00 95.25 81 PRO A C 1
ATOM 659 O O . PRO A 1 81 ? 19.429 -1.113 -3.145 1.00 95.25 81 PRO A O 1
ATOM 662 N N . LEU A 1 82 ? 17.503 0.012 -3.470 1.00 94.38 82 LEU A N 1
ATOM 663 C CA . LEU A 1 82 ? 18.031 1.352 -3.198 1.00 94.38 82 LEU A CA 1
ATOM 664 C C . LEU A 1 82 ? 17.085 2.134 -2.274 1.00 94.38 82 LEU A C 1
ATOM 666 O O . LEU A 1 82 ? 15.875 1.924 -2.299 1.00 94.38 82 LEU A O 1
ATOM 670 N N . THR A 1 83 ? 17.617 3.042 -1.462 1.00 91.12 83 THR A N 1
ATOM 671 C CA . THR A 1 83 ? 16.859 4.154 -0.866 1.00 91.12 83 THR A CA 1
ATOM 672 C C . THR A 1 83 ? 16.774 5.337 -1.835 1.00 91.12 83 THR A C 1
ATOM 674 O O . THR A 1 83 ? 17.445 5.361 -2.871 1.00 91.12 83 THR A O 1
ATOM 677 N N . ALA A 1 84 ? 15.980 6.350 -1.473 1.00 86.69 84 ALA A N 1
ATOM 678 C CA . ALA A 1 84 ? 15.937 7.631 -2.179 1.00 86.69 84 ALA A CA 1
ATOM 679 C C . ALA A 1 8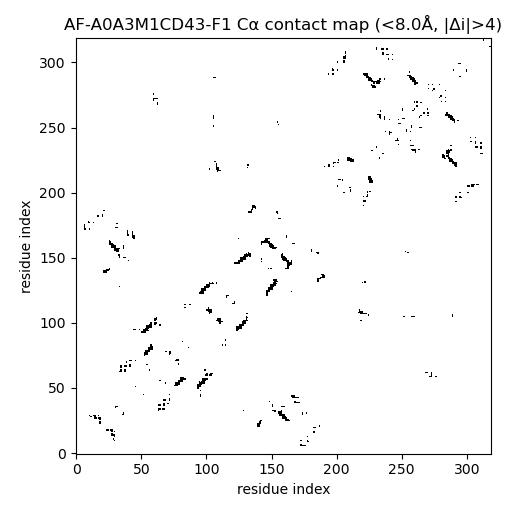4 ? 17.314 8.322 -2.256 1.00 86.69 84 ALA A C 1
ATOM 681 O O . ALA A 1 84 ? 17.632 8.945 -3.261 1.00 86.69 84 ALA A O 1
ATOM 682 N N . ASP A 1 85 ? 18.166 8.171 -1.238 1.00 88.00 85 ASP A N 1
ATOM 683 C CA . ASP A 1 85 ? 19.517 8.746 -1.254 1.00 88.00 85 ASP A CA 1
ATOM 684 C C . ASP A 1 85 ? 20.489 7.917 -2.106 1.00 88.00 85 ASP A C 1
ATOM 686 O O . ASP A 1 85 ? 21.317 8.463 -2.839 1.00 88.00 85 ASP A O 1
ATOM 690 N N . GLU A 1 86 ? 20.378 6.586 -2.039 1.00 93.25 86 GLU A N 1
ATOM 691 C CA . GLU A 1 86 ? 21.261 5.659 -2.755 1.00 93.25 86 GLU A CA 1
ATOM 692 C C . GLU A 1 86 ? 21.057 5.724 -4.277 1.00 93.25 86 GLU A C 1
ATOM 694 O O . GLU A 1 86 ? 22.007 5.501 -5.031 1.00 93.25 86 GLU A O 1
ATOM 699 N N . ILE A 1 87 ? 19.848 6.050 -4.752 1.00 90.94 87 ILE A N 1
ATOM 700 C CA . ILE A 1 87 ? 19.564 6.126 -6.192 1.00 90.94 87 ILE A CA 1
ATOM 701 C C . ILE A 1 87 ? 20.340 7.251 -6.879 1.00 90.94 87 ILE A C 1
ATOM 703 O O . ILE A 1 87 ? 20.877 7.034 -7.960 1.00 90.94 87 ILE A O 1
ATOM 707 N N . ASN A 1 88 ? 20.501 8.403 -6.224 1.00 84.81 88 ASN A N 1
ATOM 708 C CA . ASN A 1 88 ? 21.186 9.572 -6.785 1.00 84.81 88 ASN A CA 1
ATOM 709 C C . ASN A 1 88 ? 22.692 9.339 -6.967 1.00 84.81 88 ASN A C 1
ATOM 711 O O . ASN A 1 88 ? 23.355 10.050 -7.715 1.00 84.81 88 ASN A O 1
ATOM 715 N N . GLN A 1 89 ? 23.239 8.346 -6.269 1.00 88.00 89 GLN A N 1
ATOM 716 C CA . GLN A 1 89 ? 24.652 7.975 -6.315 1.00 88.00 89 GLN A CA 1
ATOM 717 C C . GLN A 1 89 ? 24.890 6.737 -7.194 1.00 88.00 89 GLN A C 1
ATOM 719 O O . GLN A 1 89 ? 26.024 6.270 -7.325 1.00 88.00 89 GLN A O 1
ATOM 724 N N . HIS A 1 90 ? 23.828 6.167 -7.771 1.00 90.44 90 HIS A N 1
ATOM 725 C CA . HIS A 1 90 ? 23.893 4.902 -8.484 1.00 90.44 90 HIS A CA 1
ATOM 726 C C . HIS A 1 90 ? 24.336 5.063 -9.944 1.00 90.44 90 HIS A C 1
ATOM 728 O O . HIS A 1 90 ? 23.962 6.000 -10.638 1.00 90.44 90 HIS A O 1
ATOM 734 N N . GLU A 1 91 ? 25.091 4.090 -10.460 1.00 91.25 91 GLU A N 1
ATOM 735 C CA . GLU A 1 91 ? 25.476 4.051 -11.872 1.00 91.25 91 GLU A CA 1
ATOM 736 C C . GLU A 1 91 ? 24.418 3.322 -12.723 1.00 91.25 91 GLU A C 1
ATOM 738 O O . GLU A 1 91 ? 24.264 2.098 -12.658 1.00 91.25 91 GLU A O 1
ATOM 743 N N . PHE A 1 92 ? 23.740 4.044 -13.617 1.00 90.56 92 PHE A N 1
ATOM 744 C CA . PHE A 1 92 ? 22.583 3.523 -14.356 1.00 90.56 92 PHE A CA 1
ATOM 745 C C . PHE A 1 92 ? 22.887 2.720 -15.640 1.00 90.56 92 PHE A C 1
ATOM 747 O O . PHE A 1 92 ? 22.154 2.777 -16.635 1.00 90.56 92 PHE A O 1
ATOM 754 N N . LYS A 1 93 ? 23.959 1.921 -15.656 1.00 90.56 93 LYS A N 1
ATOM 755 C CA . LYS A 1 93 ? 24.285 1.053 -16.807 1.00 90.56 93 LYS A CA 1
ATOM 756 C C . LYS A 1 93 ? 23.387 -0.181 -16.863 1.00 90.56 93 LYS A C 1
ATOM 758 O O . LYS A 1 93 ? 23.300 -0.913 -15.881 1.00 90.56 93 LYS A O 1
ATOM 763 N N . GLU A 1 94 ? 22.812 -0.454 -18.039 1.00 90.50 94 GLU A N 1
ATOM 764 C CA . GLU A 1 94 ? 21.983 -1.644 -18.337 1.00 90.50 94 GLU A CA 1
ATOM 765 C C . GLU A 1 94 ? 20.713 -1.787 -17.481 1.00 90.50 94 GLU A C 1
ATOM 767 O O . GLU A 1 94 ? 20.164 -2.885 -17.348 1.00 90.50 94 GLU A O 1
ATOM 772 N N . VAL A 1 95 ? 20.230 -0.673 -16.928 1.00 95.19 95 VAL A N 1
ATOM 773 C CA . VAL A 1 95 ? 18.968 -0.618 -16.188 1.00 95.19 95 VAL A CA 1
ATOM 774 C C . VAL A 1 95 ? 17.795 -0.773 -17.156 1.00 95.19 95 VAL A C 1
ATOM 776 O O . VAL A 1 95 ? 17.709 -0.086 -18.176 1.00 95.19 95 VAL A O 1
ATOM 779 N N . LEU A 1 96 ? 16.927 -1.731 -16.841 1.00 92.88 96 LEU A N 1
ATOM 780 C CA . LEU A 1 96 ? 15.662 -2.010 -17.508 1.00 92.88 96 LEU A CA 1
ATOM 781 C C . LEU A 1 96 ? 14.574 -1.075 -16.986 1.00 92.88 96 LEU A C 1
ATOM 783 O O . LEU A 1 96 ? 13.923 -0.381 -17.765 1.00 92.88 96 LEU A O 1
ATOM 787 N N . ALA A 1 97 ? 14.383 -1.093 -15.668 1.00 95.44 97 ALA A N 1
ATOM 788 C CA . ALA A 1 97 ? 13.297 -0.397 -15.007 1.00 95.44 97 ALA A CA 1
ATOM 789 C C . ALA A 1 97 ? 13.661 0.021 -13.579 1.00 95.44 97 ALA A C 1
ATOM 791 O O . ALA A 1 97 ? 14.557 -0.566 -12.959 1.00 95.44 97 ALA A O 1
ATOM 792 N N . ILE A 1 98 ? 12.921 1.010 -13.085 1.00 95.94 98 ILE A N 1
ATOM 793 C CA . ILE A 1 98 ? 12.881 1.451 -11.692 1.00 95.94 98 ILE A CA 1
ATOM 794 C C . ILE A 1 98 ? 11.486 1.115 -11.162 1.00 95.94 98 ILE A C 1
ATOM 796 O O . ILE A 1 98 ? 10.495 1.542 -11.749 1.00 95.94 98 ILE A O 1
ATOM 800 N N . ILE A 1 99 ? 11.407 0.328 -10.090 1.00 96.38 99 ILE A N 1
ATOM 801 C CA . ILE A 1 99 ? 10.142 -0.117 -9.490 1.00 96.38 99 ILE A CA 1
ATOM 802 C C . ILE A 1 99 ? 9.981 0.526 -8.115 1.00 96.38 99 ILE A C 1
ATOM 804 O O . ILE A 1 99 ? 10.877 0.422 -7.277 1.00 96.38 99 ILE A O 1
ATOM 808 N N . TYR A 1 100 ? 8.849 1.174 -7.872 1.00 94.94 100 TYR A N 1
ATOM 809 C CA . TYR A 1 100 ? 8.590 1.863 -6.611 1.00 94.94 100 TYR A CA 1
ATOM 810 C C . TYR A 1 100 ? 7.097 1.950 -6.306 1.00 94.94 100 TYR A C 1
ATOM 812 O O . TYR A 1 100 ? 6.262 1.851 -7.205 1.00 94.94 100 TYR A O 1
ATOM 820 N N . ALA A 1 101 ? 6.781 2.157 -5.031 1.00 92.38 101 ALA A N 1
ATOM 821 C CA . ALA A 1 101 ? 5.461 2.553 -4.577 1.00 92.38 101 ALA A CA 1
ATOM 822 C C . ALA A 1 101 ? 5.407 4.073 -4.337 1.00 92.38 101 ALA A C 1
ATOM 824 O O . ALA A 1 101 ? 6.394 4.676 -3.914 1.00 92.38 101 ALA A O 1
ATOM 825 N N . THR A 1 102 ? 4.267 4.694 -4.621 1.00 90.88 102 THR A N 1
ATOM 826 C CA . THR A 1 102 ? 3.956 6.118 -4.354 1.00 90.88 102 THR A CA 1
ATOM 827 C C . THR A 1 102 ? 3.431 6.347 -2.948 1.00 90.88 102 THR A C 1
ATOM 829 O O . THR A 1 102 ? 3.545 7.445 -2.398 1.00 90.88 102 THR A O 1
ATOM 832 N N . ASP A 1 103 ? 2.861 5.304 -2.364 1.00 88.69 103 ASP A N 1
ATOM 833 C CA . ASP A 1 103 ? 2.341 5.298 -1.020 1.00 88.69 103 ASP A CA 1
ATOM 834 C C . ASP A 1 103 ? 2.673 3.996 -0.306 1.00 88.69 103 ASP A C 1
ATOM 836 O O . ASP A 1 103 ? 3.023 2.977 -0.901 1.00 88.69 103 ASP A O 1
ATOM 840 N N . VAL A 1 104 ? 2.624 4.077 1.015 1.00 87.94 104 VAL A N 1
ATOM 841 C CA . VAL A 1 104 ? 2.804 2.936 1.887 1.00 87.94 104 VAL A CA 1
ATOM 842 C C . VAL A 1 104 ? 1.462 2.203 1.984 1.00 87.94 104 VAL A C 1
ATOM 844 O O . VAL A 1 104 ? 0.478 2.819 2.423 1.00 87.94 104 VAL A O 1
ATOM 847 N N . PRO A 1 105 ? 1.411 0.897 1.659 1.00 82.44 105 PRO A N 1
ATOM 848 C CA . PRO A 1 105 ? 0.201 0.093 1.788 1.00 82.44 105 PRO A CA 1
ATOM 849 C C . PRO A 1 105 ? -0.393 0.193 3.178 1.00 82.44 105 PRO A C 1
ATOM 851 O O . PRO A 1 105 ? 0.322 0.443 4.149 1.00 82.44 105 PRO A O 1
ATOM 854 N N . LEU A 1 106 ? -1.694 -0.079 3.286 1.00 86.19 106 LEU A N 1
ATOM 855 C CA . LEU A 1 106 ? -2.467 -0.073 4.530 1.00 86.19 106 LEU A CA 1
ATOM 856 C C . LEU A 1 106 ? -2.639 1.319 5.159 1.00 86.19 106 LEU A C 1
ATOM 858 O O . LEU A 1 106 ? -3.776 1.729 5.380 1.00 86.19 106 LEU A O 1
ATOM 862 N N . ILE A 1 107 ? -1.546 2.041 5.422 1.00 88.88 107 ILE A N 1
ATOM 863 C CA . ILE A 1 107 ? -1.557 3.322 6.143 1.00 88.88 107 ILE A CA 1
ATOM 864 C C . ILE A 1 107 ? -1.755 4.537 5.227 1.00 88.88 107 ILE A C 1
ATOM 866 O O . ILE A 1 107 ? -2.089 5.610 5.719 1.00 88.88 107 ILE A O 1
ATOM 870 N N . GLY A 1 108 ? -1.529 4.404 3.916 1.00 87.50 108 GLY A N 1
ATOM 871 C CA . GLY A 1 108 ? -1.768 5.476 2.944 1.00 87.50 108 GLY A CA 1
ATOM 872 C C . GLY A 1 108 ? -0.802 6.663 3.047 1.00 87.50 108 GLY A C 1
ATOM 873 O O . GLY A 1 108 ? -1.110 7.748 2.553 1.00 87.50 108 GLY A O 1
ATOM 874 N N . LYS A 1 109 ? 0.364 6.494 3.687 1.00 90.25 109 LYS A N 1
ATOM 875 C CA . LYS A 1 109 ? 1.420 7.520 3.738 1.00 90.25 109 LYS A CA 1
ATOM 876 C C . LYS A 1 109 ? 1.962 7.749 2.331 1.00 90.25 109 LYS A C 1
ATOM 878 O O . LYS A 1 109 ? 2.390 6.790 1.703 1.00 90.25 109 LYS A O 1
ATOM 883 N N . ARG A 1 110 ? 2.004 8.993 1.859 1.00 89.94 110 ARG A N 1
ATOM 884 C CA . ARG A 1 110 ? 2.604 9.340 0.565 1.00 89.94 110 ARG A CA 1
ATOM 885 C C . ARG A 1 110 ? 4.116 9.450 0.714 1.00 89.94 110 ARG A C 1
ATOM 887 O O . ARG A 1 110 ? 4.611 10.015 1.689 1.00 89.94 110 ARG A O 1
ATOM 894 N N . LEU A 1 111 ? 4.841 8.901 -0.250 1.00 89.75 111 LEU A N 1
ATOM 895 C CA . LEU A 1 111 ? 6.297 8.921 -0.274 1.00 89.75 111 LEU A CA 1
ATOM 896 C C . LEU A 1 111 ? 6.786 10.119 -1.094 1.00 89.75 111 LEU A C 1
ATOM 898 O O . LEU A 1 111 ? 6.220 10.434 -2.140 1.00 89.75 111 LEU A O 1
ATOM 902 N N . ASP A 1 112 ? 7.833 10.792 -0.614 1.00 89.69 112 ASP A N 1
ATOM 903 C CA . ASP A 1 112 ? 8.517 11.816 -1.404 1.00 89.69 112 ASP A CA 1
ATOM 904 C C . ASP A 1 112 ? 9.369 11.129 -2.472 1.00 89.69 112 ASP A C 1
ATOM 906 O O . ASP A 1 112 ? 10.322 10.405 -2.176 1.00 89.69 112 ASP A O 1
ATOM 910 N N . LEU A 1 113 ? 8.973 11.339 -3.721 1.00 91.00 113 LEU A N 1
ATOM 911 C CA . LEU A 1 113 ? 9.583 10.752 -4.905 1.00 91.00 113 LEU A CA 1
ATOM 912 C C . LEU A 1 113 ? 10.090 11.821 -5.874 1.00 91.00 113 LEU A C 1
ATOM 914 O O . LEU A 1 113 ? 10.372 11.510 -7.029 1.00 91.00 113 LEU A O 1
ATOM 918 N N . SER A 1 114 ? 10.230 13.068 -5.418 1.00 90.00 114 SER A N 1
ATOM 919 C CA . SER A 1 114 ? 10.698 14.195 -6.238 1.00 90.00 114 SER A CA 1
ATOM 920 C C . SER A 1 114 ? 12.044 13.919 -6.923 1.00 90.00 114 SER A C 1
ATOM 922 O O . SER A 1 114 ? 12.287 14.361 -8.043 1.00 90.00 114 SER A O 1
ATOM 924 N N . PHE A 1 115 ? 12.909 13.098 -6.319 1.00 89.56 115 PHE A N 1
ATOM 925 C CA . PHE A 1 115 ? 14.171 12.679 -6.936 1.00 89.56 115 PHE A CA 1
ATOM 926 C C . PHE A 1 115 ? 13.988 11.884 -8.242 1.00 89.56 115 PHE A C 1
ATOM 928 O O . PHE A 1 115 ? 14.889 11.892 -9.075 1.00 89.56 115 PHE A O 1
ATOM 935 N N . LEU A 1 116 ? 12.841 11.226 -8.464 1.00 89.75 116 LEU A N 1
ATOM 936 C CA . LEU A 1 116 ? 12.543 10.505 -9.709 1.00 89.75 116 LEU A CA 1
ATOM 937 C C . LEU A 1 116 ? 12.287 11.437 -10.901 1.00 89.75 116 LEU A C 1
ATOM 939 O O . LEU A 1 116 ? 12.254 10.967 -12.041 1.00 89.75 116 LEU A O 1
ATOM 943 N N . GLU A 1 117 ? 12.126 12.741 -10.659 1.00 87.44 117 GLU A N 1
ATOM 944 C CA . GLU A 1 117 ? 11.942 13.751 -11.704 1.00 87.44 117 GLU A CA 1
ATOM 945 C C . GLU A 1 117 ? 13.251 14.100 -12.428 1.00 87.44 117 GLU A C 1
ATOM 947 O O . GLU A 1 117 ? 13.213 14.694 -13.506 1.00 87.44 117 GLU A O 1
ATOM 952 N N . GLN A 1 118 ? 14.404 13.678 -11.898 1.00 88.31 118 GLN A N 1
ATOM 953 C CA . GLN A 1 118 ? 15.716 13.906 -12.504 1.00 88.31 118 GLN A CA 1
ATOM 954 C C . GLN A 1 118 ? 15.781 13.412 -13.955 1.00 88.31 118 GLN A C 1
ATOM 956 O O . GLN A 1 118 ? 15.417 12.274 -14.260 1.00 88.31 118 GLN A O 1
ATOM 961 N N . GLU A 1 119 ? 16.328 14.246 -14.844 1.00 86.38 119 GLU A N 1
ATOM 962 C CA . GLU A 1 119 ? 16.397 13.991 -16.291 1.00 86.38 119 GLU A CA 1
ATOM 963 C C . GLU A 1 119 ? 17.035 12.634 -16.625 1.00 86.38 119 GLU A C 1
ATOM 965 O O . GLU A 1 119 ? 16.564 11.916 -17.510 1.00 86.38 119 GLU A O 1
ATOM 970 N N . GLU A 1 120 ? 18.065 12.228 -15.874 1.00 88.25 120 GLU A N 1
ATOM 971 C CA . GLU A 1 120 ? 18.723 10.944 -16.100 1.00 88.25 120 GLU A CA 1
ATOM 972 C C . GLU A 1 120 ? 17.778 9.749 -15.894 1.00 88.25 120 GLU A C 1
ATOM 974 O O . GLU A 1 120 ? 17.898 8.742 -16.595 1.00 88.25 120 GLU A O 1
ATOM 979 N N . LEU A 1 121 ? 16.822 9.857 -14.971 1.00 89.00 121 LEU A N 1
ATOM 980 C CA . LEU A 1 121 ? 15.900 8.781 -14.618 1.00 89.00 121 LEU A CA 1
ATOM 981 C C . LEU A 1 121 ? 14.730 8.660 -15.602 1.00 89.00 121 LEU A C 1
ATOM 983 O O . LEU A 1 121 ? 14.191 7.567 -15.784 1.00 89.00 121 LEU A O 1
ATOM 987 N N . GLN A 1 122 ? 14.393 9.742 -16.309 1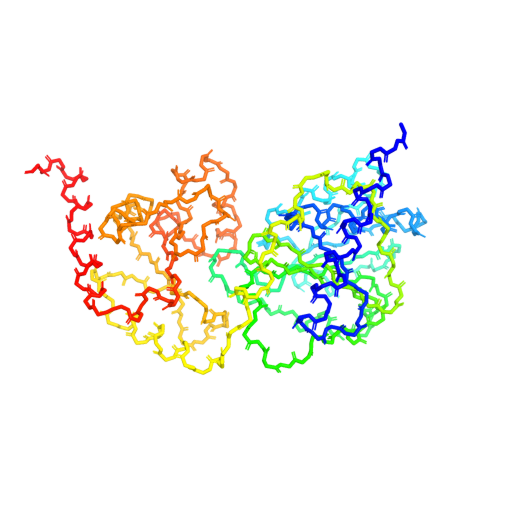.00 87.50 122 GLN A N 1
ATOM 988 C CA . GLN A 1 122 ? 13.296 9.793 -17.288 1.00 87.50 122 GLN A CA 1
ATOM 989 C C . GLN A 1 122 ? 13.498 8.846 -18.487 1.00 87.50 122 GLN A C 1
ATOM 991 O O . GLN A 1 122 ? 12.548 8.472 -19.183 1.00 87.50 122 GLN A O 1
ATOM 996 N N . LYS A 1 123 ? 14.742 8.414 -18.738 1.00 88.19 123 LYS A N 1
ATOM 997 C CA . LYS A 1 123 ? 15.077 7.482 -19.828 1.00 88.19 123 LYS A CA 1
ATOM 998 C C . LYS A 1 123 ? 14.724 6.019 -19.527 1.00 88.19 123 LYS A C 1
ATOM 1000 O O . LYS A 1 123 ? 14.747 5.203 -20.450 1.00 88.19 123 LYS A O 1
ATOM 1005 N N . PHE A 1 124 ? 14.436 5.672 -18.271 1.00 91.06 124 PHE A N 1
ATOM 1006 C CA . PHE A 1 124 ? 14.136 4.301 -17.849 1.00 91.06 124 PHE A CA 1
ATOM 1007 C C . PHE A 1 124 ? 12.643 4.041 -17.761 1.00 91.06 124 PHE A C 1
ATOM 1009 O O . PHE A 1 124 ? 11.850 4.962 -17.589 1.00 91.06 124 PHE A O 1
ATOM 1016 N N . VAL A 1 125 ? 12.265 2.761 -17.839 1.00 93.44 125 VAL A N 1
ATOM 1017 C CA . VAL A 1 125 ? 10.883 2.381 -17.564 1.00 93.44 125 VAL A CA 1
ATOM 1018 C C . VAL A 1 125 ? 10.607 2.508 -16.068 1.00 93.44 125 VAL A C 1
ATOM 1020 O O . VAL A 1 125 ? 11.281 1.873 -15.262 1.00 93.44 125 VAL A O 1
ATOM 1023 N N . LYS A 1 126 ? 9.616 3.306 -15.687 1.00 94.38 126 LYS A N 1
ATOM 1024 C CA . LYS A 1 126 ? 9.150 3.435 -14.305 1.00 94.38 126 LYS A CA 1
ATOM 1025 C C . LYS A 1 126 ? 7.948 2.521 -14.106 1.00 94.38 126 LYS A C 1
ATOM 1027 O O . LYS A 1 126 ? 6.967 2.654 -14.830 1.00 94.38 126 LYS A O 1
ATOM 1032 N N . ILE A 1 127 ? 8.028 1.585 -13.166 1.00 95.19 127 ILE A N 1
ATOM 1033 C CA . ILE A 1 127 ? 6.873 0.803 -12.716 1.00 95.19 127 ILE A CA 1
ATOM 1034 C C . ILE A 1 127 ? 6.460 1.368 -11.365 1.00 95.19 127 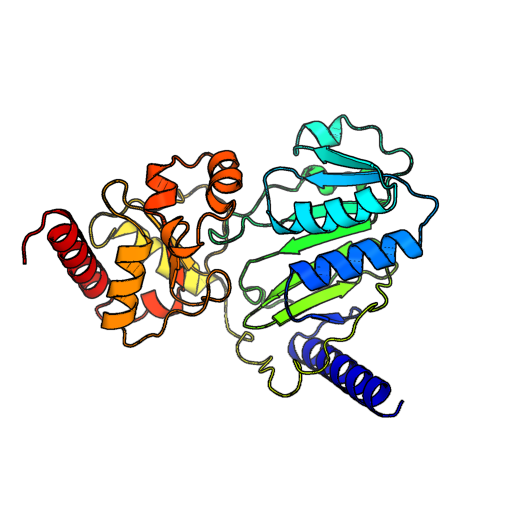ILE A C 1
ATOM 1036 O O . ILE A 1 127 ? 7.096 1.110 -10.344 1.00 95.19 127 ILE A O 1
ATOM 1040 N N . GLU A 1 128 ? 5.410 2.166 -11.402 1.00 93.38 128 GLU A N 1
ATOM 1041 C CA . GLU A 1 128 ? 4.835 2.862 -10.267 1.00 93.38 128 GLU A CA 1
ATOM 1042 C C . GLU A 1 128 ? 3.667 2.053 -9.712 1.00 93.38 128 GLU A C 1
ATOM 1044 O O . GLU A 1 128 ? 2.797 1.618 -10.468 1.00 93.38 128 GLU A O 1
ATOM 1049 N N . VAL A 1 129 ? 3.644 1.850 -8.399 1.00 91.88 129 VAL A N 1
ATOM 1050 C CA . VAL A 1 129 ? 2.586 1.112 -7.708 1.00 91.88 129 VAL A CA 1
ATOM 1051 C C . VAL A 1 129 ? 1.922 2.009 -6.682 1.00 91.88 129 VAL A C 1
ATOM 1053 O O . VAL A 1 129 ? 2.603 2.694 -5.927 1.00 91.88 129 VAL A O 1
ATOM 1056 N N . SER A 1 130 ? 0.600 1.984 -6.640 1.00 87.38 130 SER A N 1
ATOM 1057 C CA . SER A 1 130 ? -0.187 2.904 -5.837 1.00 87.38 130 SER A CA 1
ATOM 1058 C C . SER A 1 130 ? -1.357 2.151 -5.193 1.00 87.38 130 SER A C 1
ATOM 1060 O O . SER A 1 130 ? -2.123 1.474 -5.891 1.00 87.38 130 SER A O 1
ATOM 1062 N N . TYR A 1 131 ? -1.459 2.215 -3.862 1.00 79.75 131 TYR A N 1
ATOM 1063 C CA . TYR A 1 131 ? -2.438 1.472 -3.050 1.00 79.75 131 TYR A CA 1
ATOM 1064 C C . TYR A 1 131 ? -3.487 2.360 -2.405 1.00 79.75 131 TYR A C 1
ATOM 1066 O O . TYR A 1 131 ? -4.359 1.843 -1.697 1.00 79.75 131 TYR A O 1
ATOM 1074 N N . ALA A 1 132 ? -3.428 3.673 -2.630 1.00 70.69 132 ALA A N 1
ATOM 1075 C CA . ALA A 1 132 ? -4.565 4.516 -2.311 1.00 70.69 132 ALA A CA 1
ATOM 1076 C C . ALA A 1 132 ? -5.825 3.914 -2.940 1.00 70.69 132 ALA A C 1
ATOM 1078 O O . ALA A 1 132 ? -5.771 3.289 -4.001 1.00 70.69 132 ALA A O 1
ATOM 1079 N N . SER A 1 133 ? -6.977 4.124 -2.317 1.00 60.19 133 SER A N 1
ATOM 1080 C CA . SER A 1 133 ? -8.239 3.870 -3.005 1.00 60.19 133 SER A CA 1
ATOM 1081 C C . SER A 1 133 ? -8.359 4.902 -4.135 1.00 60.19 133 SER A C 1
ATOM 1083 O O . SER A 1 133 ? -8.879 5.993 -3.934 1.00 60.19 133 SER A O 1
ATOM 1085 N N . HIS A 1 134 ? -7.758 4.647 -5.299 1.00 51.03 134 HIS A N 1
ATOM 1086 C CA . HIS A 1 134 ? -7.546 5.660 -6.333 1.00 51.03 134 HIS A CA 1
ATOM 1087 C C . HIS A 1 134 ? -8.816 6.016 -7.096 1.00 51.03 134 HIS A C 1
ATOM 1089 O O . HIS A 1 134 ? -8.938 5.592 -8.228 1.00 51.03 134 HIS A O 1
ATOM 1095 N N . PHE A 1 135 ? -9.670 6.873 -6.526 1.00 44.91 135 PHE A N 1
ATOM 1096 C CA . PHE A 1 135 ? -10.502 7.864 -7.243 1.00 44.91 135 PHE A CA 1
ATOM 1097 C C . PHE A 1 135 ? -10.760 9.098 -6.379 1.00 44.91 135 PHE A C 1
ATOM 1099 O O . PHE A 1 135 ? -11.873 9.602 -6.265 1.00 44.91 135 PHE A O 1
ATOM 1106 N N . TYR A 1 136 ? -9.698 9.613 -5.766 1.00 43.94 136 TYR A N 1
ATOM 1107 C CA . TYR A 1 136 ? -9.739 10.942 -5.160 1.00 43.94 136 TYR A CA 1
ATOM 1108 C C . TYR A 1 136 ? -9.514 12.041 -6.208 1.00 43.94 136 TYR A C 1
ATOM 1110 O O . TYR A 1 136 ? -9.689 13.211 -5.909 1.00 43.94 136 TYR A O 1
ATOM 1118 N N . GLU A 1 137 ? -9.109 11.729 -7.437 1.00 41.44 137 GLU A N 1
ATOM 1119 C CA . GLU A 1 137 ? -8.829 12.744 -8.458 1.00 41.44 137 GLU A CA 1
ATOM 1120 C C . GLU A 1 137 ? -10.013 12.918 -9.409 1.00 41.44 137 GLU A C 1
ATOM 1122 O O . GLU A 1 137 ? -10.424 11.970 -10.065 1.00 41.44 137 GLU A O 1
ATOM 1127 N N . ASP A 1 138 ? -10.547 14.147 -9.475 1.00 42.53 138 ASP A N 1
ATOM 1128 C CA . ASP A 1 138 ? -11.549 14.585 -10.465 1.00 42.53 138 ASP A CA 1
ATOM 1129 C C . ASP A 1 138 ? -10.951 14.680 -11.890 1.00 42.53 138 ASP A C 1
ATOM 1131 O O . ASP A 1 138 ? -11.653 15.025 -12.842 1.00 42.53 138 ASP A O 1
ATOM 1135 N N . GLU A 1 139 ? -9.650 14.426 -12.051 1.00 41.94 139 GLU A N 1
ATOM 1136 C CA . GLU A 1 139 ? -8.949 14.601 -13.318 1.00 41.94 139 GLU A CA 1
ATOM 1137 C C . GLU A 1 139 ? -8.944 13.309 -14.146 1.00 41.94 139 GLU A C 1
ATOM 1139 O O . GLU A 1 139 ? -8.803 12.214 -13.590 1.00 41.94 139 GLU A O 1
ATOM 1144 N N . PRO A 1 140 ? -9.082 13.411 -15.483 1.00 52.44 140 PRO A N 1
ATOM 1145 C CA . PRO A 1 140 ? -8.847 12.279 -16.362 1.00 52.44 140 PRO A CA 1
ATOM 1146 C C . PRO A 1 140 ? -7.462 11.719 -16.068 1.00 52.44 140 PRO A C 1
ATOM 1148 O O . PRO A 1 140 ? -6.476 12.447 -15.955 1.00 52.44 140 PRO A O 1
ATOM 1151 N N . PHE A 1 141 ? -7.397 10.406 -15.918 1.00 61.75 141 PHE A N 1
ATOM 1152 C CA . PHE A 1 141 ? -6.158 9.751 -15.572 1.00 61.75 141 PHE A CA 1
ATOM 1153 C C . PHE A 1 141 ? -5.216 9.761 -16.787 1.00 61.75 141 PHE A C 1
ATOM 1155 O O . PHE A 1 141 ? -5.364 8.966 -17.722 1.00 61.75 141 PHE A O 1
ATOM 1162 N N . VAL A 1 142 ? -4.256 10.688 -16.774 1.00 59.75 142 VAL A N 1
ATOM 1163 C CA . VAL A 1 142 ? -3.241 10.836 -17.821 1.00 59.75 142 VAL A CA 1
ATOM 1164 C C . VAL A 1 142 ? -1.921 10.244 -17.333 1.00 59.75 142 VAL A C 1
ATOM 1166 O O . VAL A 1 142 ? -1.325 10.706 -16.361 1.00 59.75 142 VAL A O 1
ATOM 1169 N N . VAL A 1 143 ? -1.428 9.221 -18.035 1.00 69.25 143 VAL A N 1
ATOM 1170 C CA . VAL A 1 143 ? -0.026 8.790 -17.925 1.00 69.25 143 VAL A CA 1
ATOM 1171 C C . VAL A 1 143 ? 0.742 9.527 -19.013 1.00 69.25 143 VAL A C 1
ATOM 1173 O O . VAL A 1 143 ? 0.849 9.036 -20.139 1.00 69.25 143 VAL A O 1
ATOM 1176 N N . ASP A 1 144 ? 1.220 10.728 -18.685 1.00 62.56 144 ASP A N 1
ATOM 1177 C CA . ASP A 1 144 ? 1.887 11.636 -19.635 1.00 62.56 144 ASP A CA 1
ATOM 1178 C C . ASP A 1 144 ? 3.321 11.174 -19.995 1.00 62.56 144 ASP A C 1
ATOM 1180 O O . ASP A 1 144 ? 3.946 11.619 -20.956 1.00 62.56 144 ASP A O 1
ATOM 1184 N N . GLU A 1 145 ? 3.870 10.195 -19.273 1.00 72.50 145 GLU A N 1
ATOM 1185 C CA . GLU A 1 145 ? 5.250 9.761 -19.477 1.00 72.50 145 GLU A CA 1
ATOM 1186 C C . GLU A 1 145 ? 5.386 8.626 -20.505 1.00 72.50 145 GLU A C 1
ATOM 1188 O O . GLU A 1 145 ? 4.779 7.555 -20.410 1.00 72.50 145 GLU A O 1
ATOM 1193 N N . GLN A 1 146 ? 6.293 8.808 -21.472 1.00 79.69 146 GLN A N 1
ATOM 1194 C CA . GLN A 1 146 ? 6.572 7.807 -22.509 1.00 79.69 146 GLN A CA 1
ATOM 1195 C C . GLN A 1 146 ? 7.041 6.459 -21.944 1.00 79.69 146 GLN A C 1
ATOM 1197 O O . GLN A 1 146 ? 6.812 5.437 -22.585 1.00 79.69 146 GLN A O 1
ATOM 1202 N N . ASN A 1 147 ? 7.673 6.446 -20.767 1.00 87.06 147 ASN A N 1
ATOM 1203 C CA . ASN A 1 147 ? 8.308 5.270 -20.171 1.00 87.06 147 ASN A CA 1
ATOM 1204 C C . ASN A 1 147 ? 7.667 4.836 -18.840 1.00 87.06 147 ASN A C 1
ATOM 1206 O O . ASN A 1 147 ? 8.330 4.193 -18.038 1.00 87.06 147 ASN A O 1
ATOM 1210 N N . GLN A 1 148 ? 6.404 5.150 -18.572 1.00 90.69 148 GLN A N 1
ATOM 1211 C CA . GLN A 1 148 ? 5.791 4.812 -17.284 1.00 90.69 148 GLN A CA 1
ATOM 1212 C C . GLN A 1 148 ? 4.771 3.679 -17.407 1.00 90.69 148 GLN A C 1
ATOM 1214 O O . GLN A 1 148 ? 4.068 3.541 -18.405 1.00 90.69 148 GLN A O 1
ATOM 1219 N N . ILE A 1 149 ? 4.702 2.846 -16.380 1.00 93.00 149 ILE A N 1
ATOM 1220 C CA . ILE A 1 149 ? 3.632 1.893 -16.122 1.00 93.00 149 ILE A CA 1
ATOM 1221 C C . ILE A 1 149 ? 3.122 2.233 -14.734 1.00 93.00 149 ILE A C 1
ATOM 1223 O O . ILE A 1 149 ? 3.898 2.189 -13.783 1.00 93.00 149 ILE A O 1
ATOM 1227 N N . LYS A 1 150 ? 1.838 2.559 -14.615 1.00 91.81 150 LYS A N 1
ATOM 1228 C CA . LYS A 1 150 ? 1.212 2.806 -13.318 1.00 91.81 150 LYS A CA 1
ATOM 1229 C C . LYS A 1 150 ? 0.271 1.662 -12.961 1.00 91.81 150 LYS A C 1
ATOM 1231 O O . LYS A 1 150 ? -0.516 1.234 -13.804 1.00 91.81 150 LYS A O 1
ATOM 1236 N N . ILE A 1 151 ? 0.377 1.157 -11.739 1.00 91.62 151 ILE A N 1
ATOM 1237 C CA . ILE A 1 151 ? -0.440 0.076 -11.190 1.00 91.62 151 ILE A CA 1
ATOM 1238 C C . ILE A 1 151 ? -1.235 0.627 -10.008 1.00 91.62 151 ILE A C 1
ATOM 1240 O O . ILE A 1 151 ? -0.647 1.084 -9.033 1.00 91.62 151 ILE A O 1
ATOM 1244 N N . PHE A 1 152 ? -2.559 0.539 -10.086 1.00 86.69 152 PHE A N 1
ATOM 1245 C CA . PHE A 1 152 ? -3.494 1.024 -9.074 1.00 86.69 152 PHE A CA 1
ATOM 1246 C C . PHE A 1 152 ? -4.265 -0.125 -8.466 1.00 86.69 152 PHE A C 1
ATOM 1248 O O . PHE A 1 152 ? -4.905 -0.892 -9.189 1.00 86.69 152 PHE A O 1
ATOM 1255 N N . SER A 1 153 ? -4.252 -0.208 -7.142 1.00 84.25 153 SER A N 1
ATOM 1256 C CA . SER A 1 153 ? -5.193 -1.049 -6.411 1.00 84.25 153 SER A CA 1
ATOM 1257 C C . SER A 1 153 ? -6.551 -0.351 -6.315 1.00 84.25 153 SER A C 1
ATOM 1259 O O . SER A 1 153 ? -6.613 0.792 -5.879 1.00 84.25 153 SER A O 1
ATOM 1261 N N . LEU A 1 154 ? -7.628 -1.040 -6.690 1.00 78.19 154 LEU A N 1
ATOM 1262 C CA . LEU A 1 154 ? -9.017 -0.571 -6.610 1.00 78.19 154 LEU A CA 1
ATOM 1263 C C . LEU A 1 154 ? -9.888 -1.585 -5.850 1.00 78.19 154 LEU A C 1
ATOM 1265 O O . LEU A 1 154 ? -9.408 -2.675 -5.518 1.00 78.19 154 LEU A O 1
ATOM 1269 N N . SER A 1 155 ? -11.157 -1.252 -5.573 1.00 72.06 155 SER A N 1
ATOM 1270 C CA . SER A 1 155 ? -12.086 -2.156 -4.879 1.00 72.06 155 SER A CA 1
ATOM 1271 C C . SER A 1 155 ? -12.299 -3.422 -5.707 1.00 72.06 155 SER A C 1
ATOM 1273 O O . SER A 1 155 ? -12.959 -3.445 -6.746 1.00 72.06 155 SER A O 1
ATOM 1275 N N . GLY A 1 156 ? -11.679 -4.513 -5.261 1.00 75.25 156 GLY A N 1
ATOM 1276 C CA . GLY A 1 156 ? -11.806 -5.828 -5.879 1.00 75.25 156 GLY A CA 1
ATOM 1277 C C . GLY A 1 156 ? -11.002 -6.060 -7.162 1.00 75.25 156 GLY A C 1
ATOM 1278 O O . GLY A 1 156 ? -11.056 -7.173 -7.676 1.00 75.25 156 GLY A O 1
ATOM 1279 N N . PHE A 1 157 ? -10.238 -5.097 -7.687 1.00 82.50 157 PHE A N 1
ATOM 1280 C CA . PHE A 1 157 ? -9.372 -5.326 -8.854 1.00 82.50 157 PHE A CA 1
ATOM 1281 C C . PHE A 1 157 ? -8.173 -4.374 -8.896 1.00 82.50 157 PHE A C 1
ATOM 1283 O O . PHE A 1 157 ? -7.959 -3.542 -8.022 1.00 82.50 157 PHE A O 1
ATOM 1290 N N . THR A 1 158 ? -7.326 -4.524 -9.908 1.00 87.00 158 THR A N 1
ATOM 1291 C CA . THR A 1 158 ? -6.152 -3.676 -10.116 1.00 87.00 158 THR A CA 1
ATOM 1292 C C . THR A 1 158 ? -6.138 -3.163 -11.542 1.00 87.00 158 THR A C 1
ATOM 1294 O O . THR A 1 158 ? -6.343 -3.936 -12.477 1.00 87.00 158 THR A O 1
ATOM 1297 N N . LEU A 1 159 ? -5.868 -1.874 -11.725 1.00 88.75 159 LEU A N 1
ATOM 1298 C CA . LEU A 1 159 ? -5.622 -1.307 -13.045 1.00 88.75 159 LEU A CA 1
ATOM 1299 C C . LEU A 1 159 ? -4.142 -1.168 -13.286 1.00 88.75 159 LEU A C 1
ATOM 1301 O O . LEU A 1 159 ? -3.399 -0.689 -12.442 1.00 88.75 159 LEU A O 1
ATOM 1305 N N . LEU A 1 160 ? -3.733 -1.544 -14.482 1.00 91.94 160 LEU A N 1
ATOM 1306 C CA . LEU A 1 160 ? -2.416 -1.267 -14.992 1.00 91.94 160 LEU A CA 1
ATOM 1307 C C . LEU A 1 160 ? -2.577 -0.385 -16.223 1.00 91.94 160 LEU A C 1
ATOM 1309 O O . LEU A 1 160 ? -3.269 -0.753 -17.175 1.00 91.94 160 LEU A O 1
ATOM 1313 N N . VAL A 1 161 ? -1.932 0.775 -16.206 1.00 90.25 161 VAL A N 1
ATOM 1314 C CA . VAL A 1 161 ? -2.001 1.756 -17.285 1.00 90.25 161 VAL A CA 1
ATOM 1315 C C . VAL A 1 161 ? -0.620 1.996 -17.873 1.00 90.25 161 VAL A C 1
ATOM 1317 O O . VAL A 1 161 ? 0.360 2.190 -17.152 1.00 90.25 161 VAL A O 1
ATOM 1320 N N . HIS A 1 162 ? -0.541 1.962 -19.201 1.00 88.88 162 HIS A N 1
ATOM 1321 C CA . HIS A 1 162 ? 0.706 2.125 -19.939 1.00 88.88 162 HIS A CA 1
ATOM 1322 C C . HIS A 1 162 ? 0.900 3.553 -20.436 1.00 88.88 162 HIS A C 1
ATOM 1324 O O . HIS A 1 162 ? 0.032 4.110 -21.109 1.00 88.88 162 HIS A O 1
ATOM 1330 N N . GLY A 1 163 ? 2.105 4.076 -20.256 1.00 86.62 163 GLY A N 1
ATOM 1331 C CA . GLY A 1 163 ? 2.641 5.149 -21.079 1.00 86.62 163 GLY A CA 1
ATOM 1332 C C . GLY A 1 163 ? 2.750 4.742 -22.553 1.00 86.62 163 GLY A C 1
ATOM 1333 O O . GLY A 1 163 ? 2.466 3.610 -22.952 1.00 86.62 163 GLY A O 1
ATOM 1334 N N . SER A 1 164 ? 3.178 5.671 -23.401 1.00 80.12 164 SER A N 1
ATOM 1335 C CA . SER A 1 164 ? 3.113 5.478 -24.857 1.00 80.12 164 SER A CA 1
ATOM 1336 C C . SER A 1 164 ? 4.076 4.417 -25.419 1.00 80.12 164 SER A C 1
ATOM 1338 O O . SER A 1 164 ? 3.777 3.829 -26.464 1.00 80.12 164 SER A O 1
ATOM 1340 N N . ARG A 1 165 ? 5.213 4.135 -24.761 1.00 80.12 165 ARG A N 1
ATOM 1341 C CA . ARG A 1 165 ? 6.210 3.149 -25.230 1.00 80.12 165 ARG A CA 1
ATOM 1342 C C . ARG A 1 165 ? 6.085 1.751 -24.620 1.00 80.12 165 ARG A C 1
ATOM 1344 O O . ARG A 1 165 ? 6.143 0.793 -25.399 1.00 80.12 165 ARG A O 1
ATOM 1351 N N . PRO A 1 166 ? 5.977 1.560 -23.289 1.00 80.19 166 PRO A N 1
ATOM 1352 C CA . PRO A 1 166 ? 5.931 0.217 -22.731 1.00 80.19 166 PRO A CA 1
ATOM 1353 C C . PRO A 1 166 ? 4.630 -0.477 -23.144 1.00 80.19 166 PRO A C 1
ATOM 1355 O O . PRO A 1 166 ? 3.536 0.035 -22.941 1.00 80.19 166 PRO A O 1
ATOM 1358 N N . ARG A 1 167 ? 4.745 -1.677 -23.720 1.00 76.81 167 ARG A N 1
ATOM 1359 C CA . ARG A 1 167 ? 3.594 -2.547 -23.986 1.00 76.81 167 ARG A CA 1
ATOM 1360 C C . ARG A 1 167 ? 3.735 -3.814 -23.163 1.00 76.81 167 ARG A C 1
ATOM 1362 O O . ARG A 1 167 ? 4.532 -4.688 -23.506 1.00 76.81 167 ARG A O 1
ATOM 1369 N N . VAL A 1 168 ? 2.958 -3.917 -22.090 1.00 79.12 168 VAL A N 1
ATOM 1370 C CA . VAL A 1 168 ? 2.821 -5.174 -21.352 1.00 79.12 168 VAL A CA 1
ATOM 1371 C C . VAL A 1 168 ? 1.894 -6.083 -22.145 1.00 79.12 168 VAL A C 1
ATOM 1373 O O . VAL A 1 168 ? 0.760 -5.714 -22.451 1.00 79.12 168 VAL A O 1
ATOM 1376 N N . ARG A 1 169 ? 2.382 -7.262 -22.523 1.00 80.00 169 ARG A N 1
ATOM 1377 C CA . ARG A 1 169 ? 1.540 -8.319 -23.082 1.00 80.00 169 ARG A CA 1
ATOM 1378 C C . ARG A 1 169 ? 1.139 -9.244 -21.937 1.00 80.00 169 ARG A C 1
ATOM 1380 O O . ARG A 1 169 ? 2.044 -9.701 -21.240 1.00 80.00 169 ARG A O 1
ATOM 1387 N N . PRO A 1 170 ? -0.158 -9.534 -21.758 1.00 74.88 170 PRO A N 1
ATOM 1388 C CA . PRO A 1 170 ? -0.591 -10.470 -20.729 1.00 74.88 170 PRO A CA 1
ATOM 1389 C C . PRO A 1 170 ? 0.035 -11.843 -21.001 1.00 74.88 170 PRO A C 1
ATOM 1391 O O . PRO A 1 170 ? -0.031 -12.353 -22.123 1.00 74.88 170 PRO A O 1
ATOM 1394 N N . LEU A 1 171 ? 0.663 -12.436 -19.992 1.00 73.44 171 LEU A N 1
ATOM 1395 C CA . LEU A 1 171 ? 1.194 -13.795 -20.039 1.00 73.44 171 LEU A CA 1
ATOM 1396 C C . LEU A 1 171 ? 0.127 -14.804 -19.630 1.00 73.44 171 LEU A C 1
ATOM 1398 O O . LEU A 1 171 ? 0.051 -15.879 -20.225 1.00 73.44 171 LEU A O 1
ATOM 1402 N N . VAL A 1 172 ? -0.703 -14.450 -18.645 1.00 70.69 172 VAL A N 1
ATOM 1403 C CA . VAL A 1 172 ? -1.818 -15.262 -18.160 1.00 70.69 172 VAL A CA 1
ATOM 1404 C C . VAL A 1 172 ? -3.065 -14.394 -17.998 1.00 70.69 172 VAL A C 1
ATOM 1406 O O . VAL A 1 172 ? -3.131 -13.506 -17.150 1.00 70.69 172 VAL A O 1
ATOM 1409 N N . THR A 1 173 ? -4.107 -14.683 -18.777 1.00 62.22 173 THR A N 1
ATOM 1410 C CA . THR A 1 173 ? -5.443 -14.120 -18.544 1.00 62.22 173 THR A CA 1
ATOM 1411 C C . THR A 1 173 ? -6.138 -14.918 -17.438 1.00 62.22 173 THR A C 1
ATOM 1413 O O . THR A 1 173 ? -6.290 -16.135 -17.600 1.00 62.22 173 THR A O 1
ATOM 1416 N N . PRO A 1 174 ? -6.564 -14.306 -16.318 1.00 61.06 174 PRO A N 1
ATOM 1417 C CA . PRO A 1 174 ? -7.264 -15.056 -15.283 1.00 61.06 174 PRO A CA 1
ATOM 1418 C C . PRO A 1 174 ? -8.631 -15.512 -15.813 1.00 61.06 174 PRO A C 1
ATOM 1420 O O . PRO A 1 174 ? -9.394 -14.722 -16.365 1.00 61.06 174 PRO A O 1
ATOM 1423 N N . PHE A 1 175 ? -8.902 -16.812 -15.678 1.00 56.09 175 PHE A N 1
ATOM 1424 C CA . PHE A 1 175 ? -9.978 -17.519 -16.383 1.00 56.09 175 PHE A CA 1
ATOM 1425 C C . PHE A 1 175 ? -11.405 -17.165 -15.921 1.00 56.09 175 PHE A C 1
ATOM 1427 O O . PHE A 1 175 ? -12.344 -17.447 -16.656 1.00 56.09 175 PHE A O 1
ATOM 1434 N N . GLU A 1 176 ? -11.591 -16.553 -14.743 1.00 58.06 176 GLU A N 1
ATOM 1435 C CA . GLU A 1 176 ? -12.914 -16.516 -14.081 1.00 58.06 176 GLU A CA 1
ATOM 1436 C C . GLU A 1 176 ? -13.282 -15.174 -13.416 1.00 58.06 176 GLU A C 1
ATOM 1438 O O . GLU A 1 176 ? -14.337 -15.063 -12.804 1.00 58.06 176 GLU A O 1
ATOM 1443 N N . PHE A 1 177 ? -12.447 -14.134 -13.510 1.00 62.28 177 PHE A N 1
ATOM 1444 C CA . PHE A 1 177 ? -12.542 -13.005 -12.568 1.00 62.28 177 PHE A CA 1
ATOM 1445 C C . PHE A 1 177 ? -13.423 -11.822 -13.016 1.00 62.28 177 PHE A C 1
ATOM 1447 O O . PHE A 1 177 ? -13.863 -11.036 -12.186 1.00 62.28 177 PHE A O 1
ATOM 1454 N N . PHE A 1 178 ? -13.681 -11.650 -14.317 1.00 65.44 178 PHE A N 1
ATOM 1455 C CA . PHE A 1 178 ? -14.110 -10.340 -14.838 1.00 65.44 178 PHE A CA 1
ATOM 1456 C C . PHE A 1 178 ? -15.611 -10.172 -15.120 1.00 65.44 178 PHE A C 1
ATOM 1458 O O . PHE A 1 178 ? -16.028 -9.074 -15.489 1.00 65.44 178 PHE A O 1
ATOM 1465 N N . GLY A 1 179 ? -16.422 -11.227 -14.978 1.00 61.22 179 GLY A N 1
ATOM 1466 C CA . GLY A 1 179 ? -17.861 -11.179 -15.282 1.00 61.22 179 GLY A CA 1
ATOM 1467 C C . GLY A 1 179 ? -18.656 -10.235 -14.372 1.00 61.22 179 GLY A C 1
ATOM 1468 O O . GLY A 1 179 ? -19.526 -9.516 -14.859 1.00 61.22 179 GLY A O 1
ATOM 1469 N N . ASP A 1 180 ? -18.276 -10.177 -13.092 1.00 65.38 180 ASP A N 1
ATOM 1470 C CA . ASP A 1 180 ? -19.028 -9.508 -12.021 1.00 65.38 180 ASP A CA 1
ATOM 1471 C C . ASP A 1 180 ? -18.320 -8.264 -11.451 1.00 65.38 180 ASP A C 1
ATOM 1473 O O . ASP A 1 180 ? -18.696 -7.764 -10.390 1.00 65.38 180 ASP A O 1
ATOM 1477 N N . LEU A 1 181 ? -17.282 -7.749 -12.125 1.00 71.25 181 LEU A N 1
ATOM 1478 C CA . LEU A 1 181 ? -16.604 -6.538 -11.658 1.00 71.25 181 LEU A CA 1
ATOM 1479 C C . LEU A 1 181 ? -17.511 -5.314 -11.797 1.00 71.25 181 LEU A C 1
ATOM 1481 O O . LEU A 1 181 ? -17.889 -4.903 -12.900 1.00 71.25 181 LEU A O 1
ATOM 1485 N N . ASP A 1 182 ? -17.812 -4.710 -10.653 1.00 72.00 182 ASP A N 1
ATOM 1486 C CA . ASP A 1 182 ? -18.509 -3.438 -10.567 1.00 72.00 182 ASP A CA 1
ATOM 1487 C C . ASP A 1 182 ? -17.502 -2.285 -10.528 1.00 72.00 182 ASP A C 1
ATOM 1489 O O . ASP A 1 182 ? -17.115 -1.791 -9.473 1.00 72.00 182 ASP A O 1
ATOM 1493 N N . PHE A 1 183 ? -17.106 -1.842 -11.717 1.00 70.75 183 PHE A N 1
ATOM 1494 C CA . PHE A 1 183 ? -16.223 -0.693 -11.921 1.00 70.75 183 PHE A CA 1
ATOM 1495 C C . PHE A 1 183 ? -16.816 0.644 -11.433 1.00 70.75 183 PHE A C 1
ATOM 1497 O O . PHE A 1 183 ? -16.124 1.656 -11.456 1.00 70.75 183 PHE A O 1
ATOM 1504 N N . THR A 1 184 ? -18.097 0.699 -11.045 1.00 67.06 184 THR A N 1
ATOM 1505 C CA . THR A 1 184 ? -18.751 1.959 -10.652 1.00 67.06 184 THR A CA 1
ATOM 1506 C C . THR A 1 184 ? -18.640 2.264 -9.163 1.00 67.06 184 THR A C 1
ATOM 1508 O O . THR A 1 184 ? -18.794 3.423 -8.781 1.00 67.06 184 THR A O 1
ATOM 1511 N N . LYS A 1 185 ? -18.319 1.263 -8.328 1.00 63.44 185 LYS A N 1
ATOM 1512 C CA . LYS A 1 185 ? -18.173 1.432 -6.869 1.00 63.44 185 LYS A CA 1
ATOM 1513 C C . LYS A 1 185 ? -17.142 2.476 -6.493 1.00 63.44 185 LYS A C 1
ATOM 1515 O O . LYS A 1 185 ? -17.334 3.217 -5.534 1.00 63.44 185 LYS A O 1
ATOM 1520 N N . ASP A 1 186 ? -16.083 2.535 -7.281 1.00 59.06 186 ASP A N 1
ATOM 1521 C CA . ASP A 1 186 ? -14.961 3.403 -7.004 1.00 59.06 186 ASP A CA 1
ATOM 1522 C C . ASP A 1 186 ? -15.128 4.802 -7.635 1.00 59.06 186 ASP A C 1
ATOM 1524 O O . ASP A 1 186 ? -14.335 5.694 -7.383 1.00 59.06 186 ASP A O 1
ATOM 1528 N N . VAL A 1 187 ? -16.183 5.061 -8.418 1.00 57.75 187 VAL A N 1
ATOM 1529 C CA . VAL A 1 187 ? -16.406 6.356 -9.092 1.00 57.75 187 VAL A CA 1
ATOM 1530 C C . VAL A 1 187 ? -17.105 7.349 -8.147 1.00 57.75 187 VAL A C 1
ATOM 1532 O O . VAL A 1 187 ? -18.304 7.583 -8.297 1.00 57.75 187 VAL A O 1
ATOM 1535 N N . VAL A 1 188 ? -16.431 7.931 -7.137 1.00 54.31 188 VAL A N 1
ATOM 1536 C CA . VAL A 1 188 ? -17.112 8.868 -6.2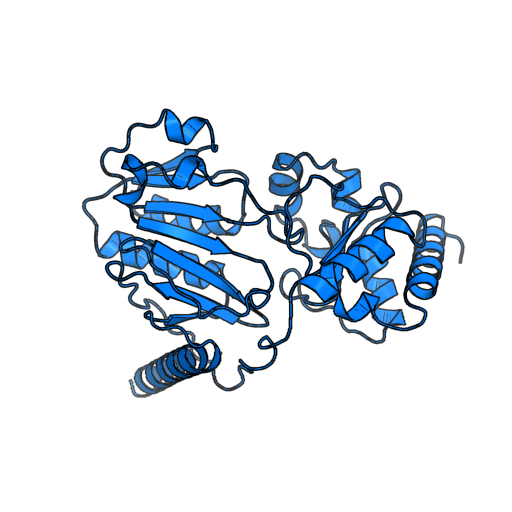02 1.00 54.31 188 VAL A CA 1
ATOM 1537 C C . VAL A 1 188 ? -16.242 10.000 -5.588 1.00 54.31 188 VAL A C 1
ATOM 1539 O O . VAL A 1 188 ? -15.392 9.745 -4.751 1.00 54.31 188 VAL A O 1
ATOM 1542 N N . LYS A 1 189 ? -16.642 11.253 -5.910 1.00 54.53 189 LYS A N 1
ATOM 1543 C CA . LYS A 1 189 ? -16.682 12.565 -5.179 1.00 54.53 189 LYS A CA 1
ATOM 1544 C C . LYS A 1 189 ? -15.448 13.165 -4.435 1.00 54.53 189 LYS A C 1
ATOM 1546 O O . LYS A 1 189 ? -14.670 12.504 -3.769 1.00 54.53 189 LYS A O 1
ATOM 1551 N N . LYS A 1 190 ? -15.408 14.514 -4.493 1.00 53.59 190 LYS A N 1
ATOM 1552 C CA . LYS A 1 190 ? -14.378 15.516 -4.107 1.00 53.59 190 LYS A CA 1
ATOM 1553 C C . LYS A 1 190 ? -13.505 15.268 -2.851 1.00 53.59 190 LYS A C 1
ATOM 1555 O O . LYS A 1 190 ? -14.014 15.147 -1.739 1.00 53.59 190 LYS A O 1
ATOM 1560 N N . LYS A 1 191 ? -12.181 15.442 -3.031 1.00 58.59 191 LYS A N 1
ATOM 1561 C CA . LYS A 1 191 ? -11.066 15.387 -2.043 1.00 58.59 191 LYS A CA 1
ATOM 1562 C C . LYS A 1 191 ? -11.277 16.103 -0.705 1.00 58.59 191 LYS A C 1
ATOM 1564 O O . LYS A 1 191 ? -10.934 15.550 0.337 1.00 58.59 191 LYS A O 1
ATOM 1569 N N . GLU A 1 192 ? -11.755 17.345 -0.719 1.00 60.28 192 GLU A N 1
ATOM 1570 C CA . GLU A 1 192 ? -11.688 18.223 0.465 1.00 60.28 192 GLU A CA 1
ATOM 1571 C C . GLU A 1 192 ? -12.583 17.750 1.619 1.00 60.28 192 GLU A C 1
ATOM 1573 O O . GLU A 1 192 ? -12.223 17.903 2.783 1.00 60.28 192 GLU A O 1
ATOM 1578 N N . GLN A 1 193 ? -13.702 17.090 1.309 1.00 64.44 193 GLN A N 1
ATOM 1579 C CA . GLN A 1 193 ? -14.692 16.687 2.312 1.00 64.44 193 GLN A CA 1
ATOM 1580 C C . GLN A 1 193 ? -14.183 15.587 3.254 1.00 64.44 193 GLN A C 1
ATOM 1582 O O . GLN A 1 193 ? -14.591 15.525 4.412 1.00 64.44 193 GLN A O 1
ATOM 1587 N N . HIS A 1 194 ? -13.284 14.716 2.788 1.00 82.94 194 HIS A N 1
ATOM 1588 C CA . HIS A 1 194 ? -12.797 13.596 3.597 1.00 82.94 194 HIS A CA 1
ATOM 1589 C C . HIS A 1 194 ? -11.651 13.995 4.527 1.00 82.94 194 HIS A C 1
ATOM 1591 O O . HIS A 1 194 ? -11.546 13.450 5.625 1.00 82.94 194 HIS A O 1
ATOM 1597 N N . LYS A 1 195 ? -10.832 14.980 4.134 1.00 88.75 195 LYS A N 1
ATOM 1598 C CA . LYS A 1 195 ? -9.735 15.481 4.969 1.00 88.75 195 LYS A CA 1
ATOM 1599 C C . LYS A 1 195 ? -10.251 16.035 6.295 1.00 88.75 195 LYS A C 1
ATOM 1601 O O . LYS A 1 195 ? -9.822 15.572 7.348 1.00 88.75 195 LYS A O 1
ATOM 1606 N N . GLU A 1 196 ? -11.197 16.971 6.239 1.00 90.50 196 GLU A N 1
ATOM 1607 C CA . GLU A 1 196 ? -11.770 17.598 7.437 1.00 90.50 196 GLU A CA 1
ATOM 1608 C C . GLU A 1 196 ? -12.438 16.567 8.354 1.00 90.50 196 GLU A C 1
ATOM 1610 O O . GLU A 1 196 ? -12.255 16.600 9.571 1.00 90.50 196 GLU A O 1
ATOM 1615 N N . LEU A 1 197 ? -13.168 15.614 7.767 1.00 91.88 197 LEU A N 1
ATOM 1616 C CA . LEU A 1 197 ? -13.813 14.523 8.495 1.00 91.88 197 LEU A CA 1
ATOM 1617 C C . LEU A 1 197 ? -12.799 13.658 9.255 1.00 91.88 197 LEU A C 1
ATOM 1619 O O . LEU A 1 197 ? -12.965 13.421 10.453 1.00 91.88 197 LEU A O 1
ATOM 1623 N N . ILE A 1 198 ? -11.760 13.184 8.562 1.00 93.19 198 ILE A N 1
ATOM 1624 C CA . ILE A 1 198 ? -10.738 12.310 9.146 1.00 93.19 198 ILE A CA 1
ATOM 1625 C C . ILE A 1 198 ? -9.966 13.056 10.235 1.00 93.19 198 ILE A C 1
ATOM 1627 O O . ILE A 1 198 ? -9.825 12.536 11.340 1.00 93.19 198 ILE A O 1
ATOM 1631 N N . GLU A 1 199 ? -9.511 14.280 9.958 1.00 94.81 199 GLU A N 1
ATOM 1632 C CA . GLU A 1 199 ? -8.758 15.078 10.928 1.00 94.81 199 GLU A CA 1
ATOM 1633 C C . GLU A 1 199 ? -9.612 15.417 12.157 1.00 94.81 199 GLU A C 1
ATOM 1635 O O . GLU A 1 199 ? -9.122 15.332 13.282 1.00 94.81 199 GLU A O 1
ATOM 1640 N N . SER A 1 200 ? -10.903 15.721 11.979 1.00 95.06 200 SER A N 1
ATOM 1641 C CA . SER A 1 200 ? -11.824 15.951 13.098 1.00 95.06 200 SER A CA 1
ATOM 1642 C C . SER A 1 200 ? -11.976 14.710 13.980 1.00 95.06 200 SER A C 1
ATOM 1644 O O . SER A 1 200 ? -11.898 14.806 15.207 1.00 95.06 200 SER A O 1
ATOM 1646 N N . PHE A 1 201 ? -12.154 13.532 13.378 1.00 96.69 201 PHE A N 1
ATOM 1647 C CA . PHE A 1 201 ? -12.233 12.270 14.114 1.00 96.69 201 PHE A CA 1
ATOM 1648 C C . PHE A 1 201 ? -10.930 11.969 14.875 1.00 96.69 201 PHE A C 1
ATOM 1650 O O . PHE A 1 201 ? -10.953 11.665 16.070 1.00 96.69 201 PHE A O 1
ATOM 1657 N N . GLU A 1 202 ? -9.783 12.115 14.213 1.00 97.00 202 GLU A N 1
ATOM 1658 C CA . GLU A 1 202 ? -8.465 11.858 14.800 1.00 97.00 202 GLU A CA 1
ATOM 1659 C C . GLU A 1 202 ? -8.095 12.843 15.917 1.00 97.00 202 GLU A C 1
ATOM 1661 O O . GLU A 1 202 ? -7.410 12.466 16.869 1.00 97.00 202 GLU A O 1
ATOM 1666 N N . GLN A 1 203 ? -8.576 14.088 15.856 1.00 96.75 203 GLN A N 1
ATOM 1667 C CA . GLN A 1 203 ? -8.398 15.078 16.922 1.00 96.75 203 GLN A CA 1
ATOM 1668 C C . GLN A 1 203 ? -9.219 14.753 18.171 1.00 96.75 203 GLN A C 1
ATOM 1670 O O . GLN A 1 203 ? -8.736 14.955 19.286 1.00 96.75 203 GLN A O 1
ATOM 1675 N N . LYS A 1 204 ? -10.442 14.231 18.007 1.00 96.69 204 LYS A N 1
ATOM 1676 C CA . LYS A 1 204 ? -11.301 13.834 19.134 1.00 96.69 204 LYS A CA 1
ATOM 1677 C C . LYS A 1 204 ? -10.744 12.646 19.913 1.00 96.69 204 LYS A C 1
ATOM 1679 O O . LYS A 1 204 ? -11.035 12.525 21.101 1.00 96.69 204 LYS A O 1
ATOM 1684 N N . ARG A 1 205 ? -9.987 11.767 19.243 1.00 97.06 205 ARG A N 1
ATOM 1685 C CA . ARG A 1 205 ? -9.391 10.548 19.818 1.00 97.06 205 ARG A CA 1
ATOM 1686 C C . ARG A 1 205 ? -10.402 9.731 20.634 1.00 97.06 205 ARG A C 1
ATOM 1688 O O . ARG A 1 205 ? -10.166 9.501 21.825 1.00 97.06 205 ARG A O 1
ATOM 1695 N N . PRO A 1 206 ? -11.552 9.312 20.069 1.00 96.06 206 PRO A N 1
ATOM 1696 C CA . PRO A 1 206 ? -12.488 8.471 20.805 1.00 96.06 206 PRO A CA 1
ATOM 1697 C C . PRO A 1 206 ? -11.785 7.205 21.312 1.00 96.06 206 PRO A C 1
ATOM 1699 O O . PRO A 1 206 ? -11.055 6.538 20.585 1.00 96.06 206 PRO A O 1
ATOM 1702 N N . GLY A 1 207 ? -11.944 6.911 22.602 1.00 94.50 207 GLY A N 1
ATOM 1703 C CA . GLY A 1 207 ? -11.214 5.825 23.259 1.00 94.50 207 GLY A CA 1
ATOM 1704 C C . GLY A 1 207 ? -9.726 6.120 23.506 1.00 94.50 207 GLY A C 1
ATOM 1705 O O . GLY A 1 207 ? -8.982 5.221 23.873 1.00 94.50 207 GLY A O 1
ATOM 1706 N N . GLY A 1 208 ? -9.250 7.350 23.319 1.00 97.19 208 GLY A N 1
ATOM 1707 C CA . GLY A 1 208 ? -7.877 7.743 23.646 1.00 97.19 208 GLY A CA 1
ATOM 1708 C C . GLY A 1 208 ? -6.798 7.125 22.753 1.00 97.19 208 GLY A C 1
ATOM 1709 O O . GLY A 1 208 ? -5.688 6.905 23.230 1.00 97.19 208 GLY A O 1
ATOM 1710 N N . PHE A 1 209 ? -7.102 6.814 21.486 1.00 97.69 209 PHE A N 1
ATOM 1711 C CA . PHE A 1 209 ? -6.072 6.376 20.537 1.00 97.69 209 PHE A CA 1
ATOM 1712 C C . PHE A 1 209 ? -5.051 7.472 20.239 1.00 97.69 209 PHE A C 1
ATOM 1714 O O . PHE A 1 209 ? -5.297 8.666 20.440 1.00 97.69 209 PHE A O 1
ATOM 1721 N N . GLN A 1 210 ? -3.918 7.058 19.680 1.00 98.06 210 GLN A N 1
ATOM 1722 C CA . GLN A 1 210 ? -2.927 7.953 19.105 1.00 98.06 210 GLN A CA 1
ATOM 1723 C C . GLN A 1 210 ? -3.100 7.977 17.578 1.00 98.06 210 GLN A C 1
ATOM 1725 O O . GLN A 1 210 ? -3.048 6.914 16.955 1.00 98.06 210 GLN A O 1
ATOM 1730 N N . PRO A 1 211 ? -3.351 9.143 16.952 1.00 97.62 211 PRO A N 1
ATOM 1731 C CA . PRO A 1 211 ? -3.335 9.233 15.497 1.00 97.62 211 PRO A CA 1
ATOM 1732 C C . PRO A 1 211 ? -1.920 8.942 14.992 1.00 97.62 211 PRO A C 1
ATOM 1734 O O . PRO A 1 211 ? -0.947 9.388 15.599 1.00 97.62 211 PRO A O 1
ATOM 1737 N N . LEU A 1 212 ? -1.802 8.193 13.894 1.00 96.94 212 LEU A N 1
ATOM 1738 C CA . LEU A 1 212 ? -0.490 7.846 13.342 1.00 96.94 212 LEU A CA 1
ATOM 1739 C C . LEU A 1 212 ? 0.209 9.064 12.724 1.00 96.94 212 LEU A C 1
ATOM 1741 O O . LEU A 1 212 ? 1.432 9.163 12.767 1.00 96.94 212 LEU A O 1
ATOM 1745 N N . PHE A 1 213 ? -0.572 9.965 12.134 1.00 95.50 213 PHE A N 1
ATOM 1746 C CA . PHE A 1 213 ? -0.075 11.074 11.335 1.00 95.50 213 PHE A CA 1
ATOM 1747 C C . PHE A 1 213 ? -0.217 12.412 12.063 1.00 95.50 213 PHE A C 1
ATOM 1749 O O . PHE A 1 213 ? -1.229 12.689 12.711 1.00 95.50 213 PHE A O 1
ATOM 1756 N N . GLY A 1 214 ? 0.803 13.254 11.926 1.00 92.19 214 GLY A N 1
ATOM 1757 C CA . GLY A 1 214 ? 0.792 14.657 12.315 1.00 92.19 214 GLY A CA 1
ATOM 1758 C C . GLY A 1 214 ? 0.293 15.576 11.196 1.00 92.19 214 GLY A C 1
ATOM 1759 O O . GLY A 1 214 ? 0.045 15.160 10.067 1.00 92.19 214 GLY A O 1
ATOM 1760 N N . SER A 1 215 ? 0.190 16.873 11.495 1.00 87.56 215 SER A N 1
ATOM 1761 C CA . SER A 1 215 ? -0.302 17.890 10.549 1.00 87.56 215 SER A CA 1
ATOM 1762 C C . SER A 1 215 ? 0.619 18.144 9.350 1.00 87.56 215 SER A C 1
ATOM 1764 O O . SER A 1 215 ? 0.180 18.716 8.354 1.00 87.56 215 SER A O 1
ATOM 1766 N N . THR A 1 216 ? 1.892 17.756 9.441 1.00 89.56 216 THR A N 1
ATOM 1767 C CA . THR A 1 216 ? 2.892 17.929 8.376 1.00 89.56 216 THR A CA 1
ATOM 1768 C C . THR A 1 216 ? 3.021 16.712 7.466 1.00 89.56 216 THR A C 1
ATOM 1770 O O . THR A 1 216 ? 3.671 16.804 6.424 1.00 89.56 216 THR A O 1
ATOM 1773 N N . ASP A 1 217 ? 2.440 15.573 7.848 1.00 91.25 217 ASP A N 1
ATOM 1774 C CA . ASP A 1 217 ? 2.580 14.339 7.087 1.00 91.25 217 ASP A CA 1
ATOM 1775 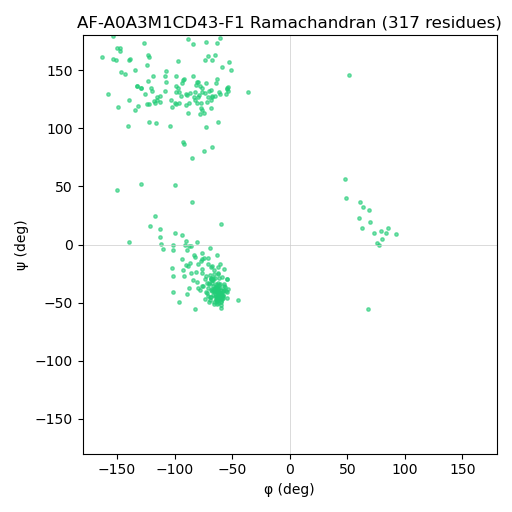C C . ASP A 1 217 ? 1.777 14.385 5.787 1.00 91.25 217 ASP A C 1
ATOM 1777 O O . ASP A 1 217 ? 0.632 14.834 5.734 1.00 91.25 217 ASP A O 1
ATOM 1781 N N . GLN A 1 218 ? 2.381 13.872 4.717 1.00 89.94 218 GLN A N 1
ATOM 1782 C CA . GLN A 1 218 ? 1.703 13.686 3.441 1.00 89.94 218 GLN A CA 1
ATOM 1783 C C . GLN A 1 218 ? 1.065 12.298 3.414 1.00 89.94 218 GLN A C 1
ATOM 1785 O O . GLN A 1 218 ? 1.756 11.283 3.517 1.00 89.94 218 GLN A O 1
ATOM 1790 N N . ARG A 1 219 ? -0.257 12.236 3.252 1.00 90.44 219 ARG A N 1
ATOM 1791 C CA . ARG A 1 219 ? -1.001 10.975 3.150 1.00 90.44 219 ARG A CA 1
ATOM 1792 C C . ARG A 1 219 ? -2.252 11.111 2.295 1.00 90.44 219 ARG A C 1
ATOM 1794 O O . ARG A 1 219 ? -2.679 12.219 1.967 1.00 90.44 219 ARG A O 1
ATOM 1801 N N . TRP A 1 220 ? -2.844 9.973 1.972 1.00 86.31 220 TRP A N 1
ATOM 1802 C CA . TRP A 1 220 ? -4.197 9.899 1.447 1.00 86.31 220 TRP A CA 1
ATOM 1803 C C . TRP A 1 220 ? -5.214 10.068 2.580 1.00 86.31 220 TRP A C 1
ATOM 1805 O O . TRP A 1 220 ? -5.058 9.508 3.662 1.00 86.31 220 TRP A O 1
ATOM 1815 N N . TYR A 1 221 ? -6.252 10.864 2.330 1.00 87.75 221 TYR A N 1
ATOM 1816 C CA . TYR A 1 221 ? -7.353 11.102 3.268 1.00 87.75 221 TYR A CA 1
ATOM 1817 C C . TYR A 1 221 ? -8.558 10.233 2.890 1.00 87.75 221 TYR A C 1
ATOM 1819 O O . TYR A 1 221 ? -9.673 10.720 2.714 1.00 87.75 221 TYR A O 1
ATOM 1827 N N . ASP A 1 222 ? -8.305 8.937 2.717 1.00 82.25 222 ASP A N 1
ATOM 1828 C CA . ASP A 1 222 ? -9.311 7.922 2.397 1.00 82.25 222 ASP A CA 1
ATOM 1829 C C . ASP A 1 222 ? -9.710 7.067 3.606 1.00 82.25 222 ASP A C 1
ATOM 1831 O O . ASP A 1 222 ? -10.809 6.501 3.662 1.00 82.25 222 ASP A O 1
ATOM 1835 N N . ARG A 1 223 ? -8.843 7.048 4.617 1.00 89.62 223 ARG A N 1
ATOM 1836 C CA . ARG A 1 223 ? -8.997 6.323 5.871 1.00 89.62 223 ARG A CA 1
ATOM 1837 C C . ARG A 1 223 ? -8.361 7.100 7.024 1.00 89.62 223 ARG A C 1
ATOM 1839 O O . ARG A 1 223 ? -7.362 7.793 6.850 1.00 89.62 223 ARG A O 1
ATOM 1846 N N . SER A 1 224 ? -8.936 6.953 8.209 1.00 94.69 224 SER A N 1
ATOM 1847 C CA . SER A 1 224 ? -8.288 7.315 9.467 1.00 94.69 224 SER A CA 1
ATOM 1848 C C . SER A 1 224 ? -7.322 6.206 9.873 1.00 94.69 224 SER A C 1
ATOM 1850 O O . SER A 1 224 ? -7.640 5.024 9.707 1.00 94.69 224 SER A O 1
ATOM 1852 N N . VAL A 1 225 ? -6.149 6.579 10.387 1.00 95.69 225 VAL A N 1
ATOM 1853 C CA . VAL A 1 225 ? -5.128 5.620 10.835 1.00 95.69 225 VAL A CA 1
ATOM 1854 C C . VAL A 1 225 ? -4.636 6.013 12.214 1.00 95.69 225 VAL A C 1
ATOM 1856 O O . VAL A 1 225 ? -4.074 7.090 12.416 1.00 95.69 225 VAL A O 1
ATOM 1859 N N . PHE A 1 226 ? -4.831 5.113 13.165 1.00 97.81 226 PHE A N 1
ATOM 1860 C CA . PHE A 1 226 ? -4.509 5.329 14.566 1.00 97.81 226 PHE A CA 1
ATOM 1861 C C . PHE A 1 226 ? -4.076 4.024 15.219 1.00 97.81 226 PHE A C 1
ATOM 1863 O O . PHE A 1 226 ? -4.204 2.950 14.635 1.00 97.81 226 PHE A O 1
ATOM 1870 N N . TYR A 1 227 ? -3.546 4.109 16.430 1.00 98.06 227 TYR A N 1
ATOM 1871 C CA . TYR A 1 227 ? -3.130 2.936 17.180 1.00 98.06 227 TYR A CA 1
ATOM 1872 C C . TYR A 1 227 ? -3.314 3.116 18.683 1.00 98.06 227 TYR A C 1
ATOM 1874 O O . TYR A 1 227 ? -3.490 4.223 19.201 1.00 98.06 227 TYR A O 1
ATOM 1882 N N . TRP A 1 228 ? -3.223 1.990 19.380 1.00 97.94 228 TRP A N 1
ATOM 1883 C CA . TRP A 1 228 ? -3.083 1.928 20.825 1.00 97.94 228 TRP A CA 1
ATOM 1884 C C . TRP A 1 228 ? -1.912 1.033 21.198 1.00 97.94 228 TRP A C 1
ATOM 1886 O O . TRP A 1 228 ? -1.789 -0.070 20.685 1.00 97.94 228 TRP A O 1
ATOM 1896 N N . GLU A 1 229 ? -1.070 1.463 22.128 1.00 96.06 229 GLU A N 1
ATOM 1897 C CA . GLU A 1 229 ? 0.072 0.645 22.557 1.00 96.06 229 GLU A CA 1
ATOM 1898 C C . GLU A 1 229 ? -0.349 -0.505 23.479 1.00 96.06 229 GLU A C 1
ATOM 1900 O O . GLU A 1 229 ? 0.320 -1.536 23.536 1.00 96.06 229 GLU A O 1
ATOM 1905 N N . ASP A 1 230 ? -1.480 -0.359 24.172 1.00 95.62 230 ASP A N 1
ATOM 1906 C CA . ASP A 1 230 ? -1.987 -1.316 25.158 1.00 95.62 230 ASP A CA 1
ATOM 1907 C C . ASP A 1 230 ? -2.850 -2.433 24.554 1.00 95.62 230 ASP A C 1
ATOM 1909 O O . ASP A 1 230 ? -3.016 -3.483 25.169 1.00 95.62 230 ASP A O 1
ATOM 1913 N N . MET A 1 231 ? -3.322 -2.274 23.320 1.00 95.25 231 MET A N 1
ATOM 1914 C CA . MET A 1 231 ? -4.320 -3.150 22.713 1.00 95.25 231 MET A CA 1
ATOM 1915 C C . MET A 1 231 ? -3.827 -3.754 21.395 1.00 95.25 231 MET A C 1
ATOM 1917 O O . MET A 1 231 ? -2.969 -3.197 20.717 1.00 95.25 231 MET A O 1
ATOM 1921 N N . ASP A 1 232 ? -4.371 -4.913 21.025 1.00 95.56 232 ASP A N 1
ATOM 1922 C CA . ASP A 1 232 ? -4.152 -5.488 19.699 1.00 95.56 232 ASP A CA 1
ATOM 1923 C C . ASP A 1 232 ? -5.220 -4.979 18.719 1.00 95.56 232 ASP A C 1
ATOM 1925 O O . ASP A 1 232 ? -6.421 -5.049 18.998 1.00 95.56 232 ASP A O 1
ATOM 1929 N N . GLY A 1 233 ? -4.781 -4.462 17.571 1.00 96.12 233 GLY A N 1
ATOM 1930 C CA . GLY A 1 233 ? -5.663 -3.869 16.571 1.00 96.12 233 GLY A CA 1
ATOM 1931 C C . GLY A 1 233 ? -6.628 -4.877 15.945 1.00 96.12 233 GLY A C 1
ATOM 1932 O O . GLY A 1 233 ? -7.746 -4.499 15.601 1.00 96.12 233 GLY A O 1
ATOM 1933 N N . TYR A 1 234 ? -6.258 -6.164 15.859 1.00 95.50 234 TYR A N 1
ATOM 1934 C CA . TYR A 1 234 ? -7.150 -7.200 15.333 1.00 95.50 234 TYR A CA 1
ATOM 1935 C C . TYR A 1 234 ? -8.321 -7.469 16.272 1.00 95.50 234 TYR A C 1
ATOM 1937 O O . TYR A 1 234 ? -9.465 -7.498 15.822 1.00 95.50 234 TYR A O 1
ATOM 1945 N N . ALA A 1 235 ? -8.054 -7.585 17.575 1.00 96.56 235 ALA A N 1
ATOM 1946 C CA . ALA A 1 235 ? -9.111 -7.732 18.574 1.00 96.56 235 ALA A CA 1
ATOM 1947 C C . ALA A 1 235 ? -10.116 -6.566 18.520 1.00 96.56 235 ALA A C 1
ATOM 1949 O O . ALA A 1 235 ? -11.323 -6.779 18.625 1.00 96.56 235 ALA A O 1
ATOM 1950 N N . PHE A 1 236 ? -9.624 -5.343 18.296 1.00 97.81 236 PHE A N 1
ATOM 1951 C CA . PHE A 1 236 ? -10.476 -4.168 18.130 1.00 97.81 236 PHE A CA 1
ATOM 1952 C C . PHE A 1 236 ? -11.335 -4.223 16.866 1.00 97.81 236 PHE A C 1
ATOM 1954 O O . PHE A 1 236 ? -12.548 -4.040 16.961 1.00 97.81 236 PHE A O 1
ATOM 1961 N N . ILE A 1 237 ? -10.748 -4.480 15.689 1.00 96.69 237 ILE A N 1
ATOM 1962 C CA . ILE A 1 237 ? -11.536 -4.489 14.446 1.00 96.69 237 ILE A CA 1
ATOM 1963 C C . ILE A 1 237 ? -12.519 -5.663 14.381 1.00 96.69 237 ILE A C 1
ATOM 1965 O O . ILE A 1 237 ? -13.579 -5.513 13.780 1.00 96.69 237 ILE A O 1
ATOM 1969 N N . ASP A 1 238 ? -12.217 -6.797 15.021 1.00 96.56 238 ASP A N 1
ATOM 1970 C CA . ASP A 1 238 ? -13.136 -7.937 15.117 1.00 96.56 238 ASP A CA 1
ATOM 1971 C C . ASP A 1 238 ? -14.400 -7.549 15.898 1.00 96.56 238 ASP A C 1
ATOM 1973 O O . ASP A 1 238 ? -15.512 -7.676 15.385 1.00 96.56 238 ASP A O 1
ATOM 1977 N N . GLU A 1 239 ? -14.246 -6.966 17.089 1.00 97.56 239 GLU A N 1
ATOM 1978 C CA . GLU A 1 239 ? -15.380 -6.482 17.885 1.00 97.56 239 GLU A CA 1
ATOM 1979 C C . GLU A 1 239 ? -16.118 -5.311 17.226 1.00 97.56 239 GLU A C 1
ATOM 1981 O O . GLU A 1 239 ? -17.351 -5.287 17.214 1.00 97.56 239 GLU A O 1
ATOM 1986 N N . LEU A 1 240 ? -15.390 -4.373 16.614 1.00 97.25 240 LEU A N 1
ATOM 1987 C CA . LEU A 1 240 ? -15.994 -3.264 15.880 1.00 97.25 240 LEU A CA 1
ATOM 1988 C C . LEU A 1 240 ? -16.824 -3.767 14.693 1.00 97.25 240 LEU A C 1
ATOM 1990 O O . LEU A 1 240 ? -17.927 -3.276 14.461 1.00 97.25 240 LEU A O 1
ATOM 1994 N N . SER A 1 241 ? -16.332 -4.766 13.956 1.00 95.81 241 SER A N 1
ATOM 1995 C CA . SER A 1 241 ? -17.064 -5.339 12.825 1.00 95.81 241 SER A CA 1
ATOM 1996 C C . SER A 1 241 ? -18.383 -5.979 13.264 1.00 95.81 241 SER A C 1
ATOM 1998 O O . SER A 1 241 ? -19.409 -5.746 12.626 1.00 95.81 241 SER A O 1
ATOM 2000 N N . LYS A 1 242 ? -18.390 -6.692 14.401 1.00 95.94 242 LYS A N 1
ATOM 2001 C CA . LYS A 1 242 ? -19.602 -7.279 14.995 1.00 95.94 242 LYS A CA 1
ATOM 2002 C C . LYS A 1 242 ? -20.608 -6.200 15.380 1.00 95.94 242 LYS A C 1
ATOM 2004 O O . LYS A 1 242 ? -21.780 -6.319 15.031 1.00 95.94 242 LYS A O 1
ATOM 2009 N N . GLU A 1 243 ? -20.148 -5.138 16.039 1.00 96.06 243 GLU A N 1
ATOM 2010 C CA . GLU A 1 243 ? -20.997 -4.020 16.469 1.00 96.06 243 GLU A CA 1
ATOM 2011 C C . GLU A 1 243 ? -21.631 -3.285 15.275 1.00 96.06 243 GLU A C 1
ATOM 2013 O O . GLU A 1 243 ? -22.793 -2.889 15.320 1.00 96.06 243 GLU A O 1
ATOM 2018 N N . LEU A 1 244 ? -20.896 -3.162 14.165 1.00 94.75 244 LEU A N 1
ATOM 2019 C CA . LEU A 1 244 ? -21.370 -2.524 12.932 1.00 94.75 244 LEU A CA 1
ATOM 2020 C C . LEU A 1 244 ? -22.141 -3.473 11.994 1.00 94.75 244 LEU A C 1
ATOM 2022 O O . LEU A 1 244 ? -22.563 -3.050 10.911 1.00 94.75 244 LEU A O 1
ATOM 2026 N N . GLY A 1 245 ? -22.289 -4.754 12.352 1.00 94.44 245 GLY A N 1
ATOM 2027 C CA . GLY A 1 245 ? -22.904 -5.770 11.493 1.00 94.44 245 GLY A CA 1
ATOM 2028 C C . GLY A 1 245 ? -22.154 -5.982 10.171 1.00 94.44 245 GLY A C 1
ATOM 2029 O O . GLY A 1 245 ? -22.774 -6.162 9.121 1.00 94.44 245 GLY A O 1
ATOM 2030 N N . LYS A 1 246 ? -20.821 -5.897 10.199 1.00 91.25 246 LYS A N 1
ATOM 2031 C CA . LYS A 1 246 ? -19.928 -6.085 9.049 1.00 91.25 246 LYS A CA 1
ATOM 2032 C C . LYS A 1 246 ? -19.183 -7.409 9.159 1.00 91.25 246 LYS A C 1
ATOM 2034 O O . LYS A 1 246 ? -18.886 -7.888 10.247 1.00 91.25 246 LYS A O 1
ATOM 2039 N N . THR A 1 247 ? -18.867 -7.994 8.011 1.00 90.19 247 THR A N 1
ATOM 2040 C CA . THR A 1 247 ? -18.032 -9.194 7.927 1.00 90.19 247 THR A CA 1
ATOM 2041 C C . THR A 1 247 ? -16.640 -8.787 7.489 1.00 90.19 247 THR A C 1
ATOM 2043 O O . THR A 1 247 ? -16.505 -8.179 6.431 1.00 90.19 247 THR A O 1
ATOM 2046 N N . LEU A 1 248 ? -15.630 -9.152 8.279 1.00 88.56 248 LEU A N 1
ATOM 2047 C CA . LEU A 1 248 ? -14.241 -8.963 7.883 1.00 88.56 248 LEU A CA 1
ATOM 2048 C C . LEU A 1 248 ? -13.891 -9.899 6.720 1.00 88.56 248 LEU A C 1
ATOM 2050 O O . LEU A 1 248 ? -14.035 -11.121 6.810 1.00 88.56 248 LEU A O 1
ATOM 2054 N N . LEU A 1 249 ? -13.407 -9.321 5.628 1.00 85.38 249 LEU A N 1
ATOM 2055 C CA . LEU A 1 249 ? -12.848 -10.021 4.478 1.00 85.38 249 LEU A CA 1
ATOM 2056 C C . LEU A 1 249 ? -11.469 -10.612 4.825 1.00 85.38 249 LEU A C 1
ATOM 2058 O O . LEU A 1 249 ? -10.942 -10.382 5.914 1.00 85.38 249 LEU A O 1
ATOM 2062 N N . PRO A 1 250 ? -10.833 -11.403 3.944 1.00 83.75 250 PRO A N 1
ATOM 2063 C CA . PRO A 1 250 ? -9.440 -11.809 4.136 1.00 83.75 250 PRO A CA 1
ATOM 2064 C C . PRO A 1 250 ? -8.479 -10.602 4.231 1.00 83.75 250 PRO A C 1
ATOM 2066 O O . PRO A 1 250 ? -8.777 -9.558 3.647 1.00 83.75 250 PRO A O 1
ATOM 2069 N N . PRO A 1 251 ? -7.326 -10.727 4.921 1.00 80.94 251 PRO A N 1
ATOM 2070 C CA . PRO A 1 251 ? -6.352 -9.638 5.059 1.00 80.94 251 PRO A CA 1
ATOM 2071 C C . PRO A 1 251 ? -5.931 -9.061 3.709 1.00 80.94 251 PRO A C 1
ATOM 2073 O O . PRO A 1 251 ? -5.680 -9.810 2.761 1.00 80.94 251 PRO A O 1
ATOM 2076 N N . GLY A 1 252 ? -5.876 -7.733 3.616 1.00 75.62 252 GLY A N 1
ATOM 2077 C CA . GLY A 1 252 ? -5.508 -7.018 2.390 1.00 75.62 252 GLY A CA 1
ATOM 2078 C C . GLY A 1 252 ? -6.597 -6.970 1.319 1.00 75.62 252 GLY A C 1
ATOM 2079 O O . GLY A 1 252 ? -6.366 -6.402 0.255 1.00 75.62 252 GLY A O 1
ATOM 2080 N N . LYS A 1 253 ? -7.772 -7.550 1.585 1.00 74.12 253 LYS A N 1
ATOM 2081 C CA . LYS A 1 253 ? -8.998 -7.351 0.797 1.00 74.12 253 LYS A CA 1
ATOM 2082 C C . LYS A 1 253 ? -10.051 -6.543 1.550 1.00 74.12 253 LYS A C 1
ATOM 2084 O O . LYS A 1 253 ? -11.126 -6.319 1.013 1.00 74.12 253 LYS A O 1
ATOM 2089 N N . GLU A 1 254 ? -9.778 -6.193 2.801 1.00 72.62 254 GLU A N 1
ATOM 2090 C CA . GLU A 1 254 ? -10.707 -5.458 3.642 1.00 72.62 254 GLU A CA 1
ATOM 2091 C C . GLU A 1 254 ? -10.673 -3.969 3.303 1.00 72.62 254 GLU A C 1
ATOM 2093 O O . GLU A 1 254 ? -9.611 -3.348 3.264 1.00 72.62 254 GLU A O 1
ATOM 2098 N N . GLU A 1 255 ? -11.848 -3.411 3.035 1.00 72.25 255 GLU A N 1
ATOM 2099 C CA . GLU A 1 255 ? -11.995 -2.050 2.516 1.00 72.25 255 GLU A CA 1
ATOM 2100 C C . GLU A 1 255 ? -12.400 -1.069 3.610 1.00 72.25 255 GLU A C 1
ATOM 2102 O O . GLU A 1 255 ? -12.093 0.117 3.515 1.00 72.25 255 GLU A O 1
ATOM 2107 N N . LEU A 1 256 ? -13.087 -1.549 4.652 1.00 85.31 256 LEU A N 1
ATOM 2108 C CA . LEU A 1 256 ? -13.677 -0.687 5.671 1.00 85.31 256 LEU A CA 1
ATOM 2109 C C . LEU A 1 256 ? -12.853 -0.637 6.958 1.00 85.31 256 LEU A C 1
ATOM 2111 O O . LEU A 1 256 ? -12.728 0.439 7.547 1.00 85.31 256 LEU A O 1
ATOM 2115 N N . LEU A 1 257 ? -12.325 -1.780 7.402 1.00 92.06 257 LEU A N 1
ATOM 2116 C CA . LEU A 1 257 ? -11.659 -1.941 8.699 1.00 92.06 257 LEU A CA 1
ATOM 2117 C C . LEU A 1 257 ? -10.431 -2.847 8.600 1.00 92.06 257 LEU A C 1
ATOM 2119 O O . LEU A 1 257 ? -10.569 -4.060 8.639 1.00 92.06 257 LEU A O 1
ATOM 2123 N N . GLU A 1 258 ? -9.220 -2.308 8.565 1.00 92.50 258 GLU A N 1
ATOM 2124 C CA . GLU A 1 258 ? -8.010 -3.143 8.513 1.00 92.50 258 GLU A CA 1
ATOM 2125 C C . GLU A 1 258 ? -7.063 -2.831 9.676 1.00 92.50 258 GLU A C 1
ATOM 2127 O O . GLU A 1 258 ? -7.190 -1.822 10.363 1.00 92.50 258 GLU A O 1
ATOM 2132 N N . THR A 1 259 ? -6.117 -3.724 9.944 1.00 93.44 259 THR A N 1
ATOM 2133 C CA . THR A 1 259 ? -5.100 -3.566 10.994 1.00 93.44 259 THR A CA 1
ATOM 2134 C C . THR A 1 259 ? -3.746 -4.043 10.486 1.00 93.44 259 THR A C 1
ATOM 2136 O O . THR A 1 259 ? -3.686 -4.831 9.547 1.00 93.44 259 THR A O 1
ATOM 2139 N N . ALA A 1 260 ? -2.646 -3.617 11.113 1.00 91.12 260 ALA A N 1
ATOM 2140 C CA . ALA A 1 260 ? -1.325 -4.202 10.864 1.00 91.12 260 ALA A CA 1
ATOM 2141 C C . ALA A 1 260 ? -0.981 -5.380 11.797 1.00 91.12 260 ALA A C 1
ATOM 2143 O O . ALA A 1 260 ? 0.095 -5.967 11.651 1.00 91.12 260 ALA A O 1
ATOM 2144 N N . SER A 1 261 ? -1.873 -5.746 12.731 1.00 91.38 261 SER A N 1
ATOM 2145 C CA . SER A 1 261 ? -1.632 -6.813 13.710 1.00 91.38 261 SER A CA 1
ATOM 2146 C C . SER A 1 261 ? -1.242 -8.139 13.045 1.00 91.38 261 SER A C 1
ATOM 2148 O O . SER A 1 261 ? -1.882 -8.615 12.106 1.00 91.38 261 SER A O 1
ATOM 2150 N N . LEU A 1 262 ? -0.210 -8.796 13.577 1.00 88.50 262 LEU A N 1
ATOM 2151 C CA . LEU A 1 262 ? 0.241 -10.103 13.089 1.00 88.50 262 LEU A CA 1
ATOM 2152 C C . LEU A 1 262 ? -0.835 -11.189 13.211 1.00 88.50 262 LEU A C 1
ATOM 2154 O O . LEU A 1 262 ? -0.854 -12.109 12.391 1.00 88.50 262 LEU A O 1
ATOM 2158 N N . SER A 1 263 ? -1.734 -11.067 14.193 1.00 89.12 263 SER A N 1
ATOM 2159 C CA . SER A 1 263 ? -2.863 -11.981 14.403 1.00 89.12 263 SER A CA 1
ATOM 2160 C C . SER A 1 263 ? -3.816 -11.983 13.209 1.00 89.12 263 SER A C 1
ATOM 2162 O O . SER A 1 263 ? -4.346 -13.028 12.839 1.00 89.12 263 SER A O 1
ATOM 2164 N N . ARG A 1 264 ? -3.981 -10.821 12.564 1.00 87.88 264 ARG A N 1
ATOM 2165 C CA . ARG A 1 264 ? -4.782 -10.654 11.350 1.00 87.88 264 ARG A CA 1
ATOM 2166 C C . ARG A 1 264 ? -4.090 -11.254 10.129 1.00 87.88 264 ARG A C 1
ATOM 2168 O O . ARG A 1 264 ? -4.716 -11.975 9.361 1.00 87.88 264 ARG A O 1
ATOM 2175 N N . TRP A 1 265 ? -2.801 -10.966 9.952 1.00 83.69 265 TRP A N 1
ATOM 2176 C CA . TRP A 1 265 ? -2.040 -11.310 8.742 1.00 83.69 265 TRP A CA 1
ATOM 2177 C C . TRP A 1 265 ? -1.350 -12.682 8.788 1.00 83.69 265 TRP A C 1
ATOM 2179 O O . TRP A 1 265 ? -0.626 -13.035 7.856 1.00 83.69 265 TRP A O 1
ATOM 2189 N N . GLY A 1 266 ? -1.539 -13.461 9.857 1.00 74.81 266 GLY A N 1
ATOM 2190 C CA . GLY A 1 266 ? -1.001 -14.821 9.973 1.00 74.81 266 GLY A CA 1
ATOM 2191 C C . GLY A 1 266 ? 0.531 -14.890 9.969 1.00 74.81 266 GLY A C 1
ATOM 2192 O O . GLY A 1 266 ? 1.099 -15.845 9.446 1.00 74.81 266 GLY A O 1
ATOM 2193 N N . GLY A 1 267 ? 1.211 -13.870 10.510 1.00 63.22 267 GLY A N 1
ATOM 2194 C CA . GLY A 1 267 ? 2.680 -13.830 10.595 1.00 63.22 267 GLY A CA 1
ATOM 2195 C C . GLY A 1 267 ? 3.410 -13.334 9.337 1.00 63.22 267 GLY A C 1
ATOM 2196 O O . GLY A 1 267 ? 4.633 -13.448 9.255 1.00 63.22 267 GLY A O 1
ATOM 2197 N N . LEU A 1 268 ? 2.696 -12.786 8.348 1.00 56.22 268 LEU A N 1
ATOM 2198 C CA . LEU A 1 268 ? 3.318 -12.157 7.179 1.00 56.22 268 LEU A CA 1
ATOM 2199 C C . LEU A 1 268 ? 4.078 -10.867 7.539 1.00 56.22 268 LEU A C 1
ATOM 2201 O O . LEU A 1 268 ? 3.834 -10.227 8.556 1.00 56.22 268 LEU A O 1
ATOM 2205 N N . ARG A 1 269 ? 5.011 -10.496 6.654 1.00 63.47 269 ARG A N 1
ATOM 2206 C CA . ARG A 1 269 ? 6.061 -9.460 6.754 1.00 63.47 269 ARG A CA 1
ATOM 2207 C C . ARG A 1 269 ? 5.584 -8.007 6.981 1.00 63.47 269 ARG A C 1
ATOM 2209 O O . ARG A 1 269 ? 6.366 -7.094 6.719 1.00 63.47 269 ARG A O 1
ATOM 2216 N N . THR A 1 270 ? 4.347 -7.766 7.431 1.00 63.94 270 THR A N 1
ATOM 2217 C CA . THR A 1 270 ? 3.794 -6.418 7.678 1.00 63.94 270 THR A CA 1
ATOM 2218 C C . THR A 1 270 ? 4.645 -5.610 8.649 1.00 63.94 270 THR A C 1
ATOM 2220 O O . THR A 1 270 ? 4.877 -4.423 8.440 1.00 63.94 270 THR A O 1
ATOM 2223 N N . THR A 1 271 ? 5.214 -6.276 9.653 1.00 73.19 271 THR A N 1
ATOM 2224 C CA . THR A 1 271 ? 6.103 -5.653 10.636 1.00 73.19 271 THR A CA 1
ATOM 2225 C C . THR A 1 271 ? 7.379 -5.085 10.029 1.00 73.19 271 THR A C 1
ATOM 2227 O O . THR A 1 271 ? 7.831 -4.039 10.474 1.00 73.19 271 THR A O 1
ATOM 2230 N N . HIS A 1 272 ? 7.982 -5.729 9.028 1.00 80.81 272 HIS A N 1
ATOM 2231 C CA . HIS A 1 272 ? 9.297 -5.311 8.536 1.00 80.81 272 HIS A CA 1
ATOM 2232 C C . HIS A 1 272 ? 9.255 -3.972 7.801 1.00 80.81 272 HIS A C 1
ATOM 2234 O O . HIS A 1 272 ? 10.072 -3.101 8.090 1.00 80.81 272 HIS A O 1
ATOM 2240 N N . TRP A 1 273 ? 8.305 -3.788 6.882 1.00 80.31 273 TRP A N 1
ATOM 2241 C CA . TRP A 1 273 ? 8.227 -2.543 6.118 1.00 80.31 273 TRP A CA 1
ATOM 2242 C C . TRP A 1 273 ? 7.637 -1.404 6.955 1.00 80.31 273 TRP A C 1
ATOM 2244 O O . TRP A 1 273 ? 8.155 -0.297 6.887 1.00 80.31 273 TRP A O 1
ATOM 2254 N N . LEU A 1 274 ? 6.667 -1.662 7.843 1.00 87.56 274 LEU A N 1
ATOM 2255 C CA . LEU A 1 274 ? 6.181 -0.636 8.779 1.00 87.56 274 LEU A CA 1
ATOM 2256 C C . LEU A 1 274 ? 7.261 -0.184 9.773 1.00 87.56 274 LEU A C 1
ATOM 2258 O O . LEU A 1 274 ? 7.367 1.008 10.057 1.00 87.56 274 LEU A O 1
ATOM 2262 N N . LYS A 1 275 ? 8.115 -1.098 10.252 1.00 89.44 275 LYS A N 1
ATOM 2263 C CA . LYS A 1 275 ? 9.290 -0.731 11.062 1.00 89.44 275 LYS A CA 1
ATOM 2264 C C . LYS A 1 275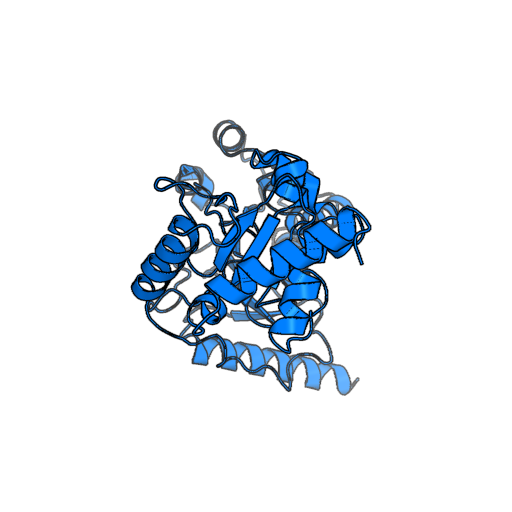 ? 10.264 0.146 10.292 1.00 89.44 275 LYS A C 1
ATOM 2266 O O . LYS A 1 275 ? 10.795 1.098 10.852 1.00 89.44 275 LYS A O 1
ATOM 2271 N N . ALA A 1 276 ? 10.487 -0.144 9.012 1.00 86.12 276 ALA A N 1
ATOM 2272 C CA . ALA A 1 276 ? 11.328 0.696 8.166 1.00 86.12 276 ALA A CA 1
ATOM 2273 C C . ALA A 1 276 ? 10.725 2.094 7.929 1.00 86.12 276 ALA A C 1
ATOM 2275 O O . ALA A 1 276 ? 11.463 3.042 7.680 1.00 86.12 276 ALA A O 1
ATOM 2276 N N . GLN A 1 277 ? 9.405 2.243 8.090 1.00 87.38 277 GLN A N 1
ATOM 2277 C CA . GLN A 1 277 ? 8.725 3.543 8.140 1.00 87.38 277 GLN A CA 1
ATOM 2278 C C . GLN A 1 277 ? 8.815 4.239 9.512 1.00 87.38 277 GLN A C 1
ATOM 2280 O O . GLN A 1 277 ? 8.263 5.327 9.672 1.00 87.38 277 GLN A O 1
ATOM 2285 N N . GLY A 1 278 ? 9.511 3.644 10.486 1.00 90.75 278 GLY A N 1
ATOM 2286 C CA . GLY A 1 278 ? 9.761 4.217 11.810 1.00 90.75 278 GLY A CA 1
ATOM 2287 C C . GLY A 1 278 ? 8.738 3.851 12.887 1.00 90.75 278 GLY A C 1
ATOM 2288 O O . GLY A 1 278 ? 8.795 4.424 13.972 1.00 90.75 278 GLY A O 1
ATOM 2289 N N . LEU A 1 279 ? 7.809 2.923 12.629 1.00 92.50 279 LEU A N 1
ATOM 2290 C CA . LEU A 1 279 ? 6.817 2.515 13.629 1.00 92.50 279 LEU A CA 1
ATOM 2291 C C . LEU A 1 279 ? 7.404 1.503 14.628 1.00 92.50 279 LEU A C 1
ATOM 2293 O O . LEU A 1 279 ? 8.116 0.570 14.242 1.00 92.50 279 LEU A O 1
ATOM 2297 N N . SER A 1 280 ? 7.051 1.655 15.908 1.00 94.00 280 SER A N 1
ATOM 2298 C CA . SER A 1 280 ? 7.362 0.677 16.959 1.00 94.00 280 SER A CA 1
ATOM 2299 C C . SER A 1 280 ? 6.530 -0.602 16.812 1.00 94.00 280 SER A C 1
ATOM 2301 O O . SER A 1 280 ? 5.503 -0.628 16.129 1.00 94.00 280 SER A O 1
ATOM 2303 N N . GLU A 1 281 ? 6.958 -1.685 17.464 1.00 92.19 281 GLU A N 1
ATOM 2304 C CA . GLU A 1 281 ? 6.205 -2.946 17.453 1.00 92.19 281 GLU A CA 1
ATOM 2305 C C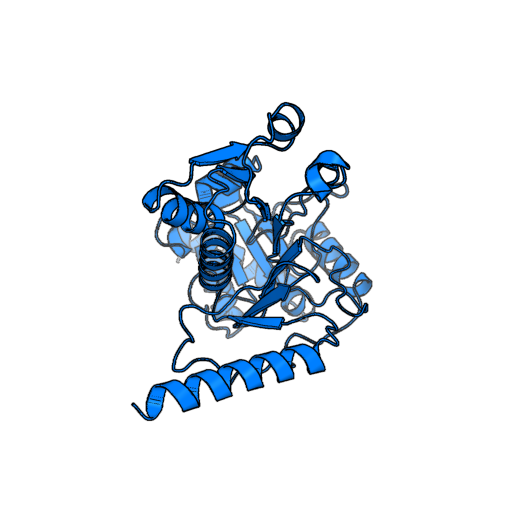 . GLU A 1 281 ? 4.825 -2.792 18.094 1.00 92.19 281 GLU A C 1
ATOM 2307 O O . GLU A 1 281 ? 3.845 -3.331 17.582 1.00 92.19 281 GLU A O 1
ATOM 2312 N N . GLU A 1 282 ? 4.738 -2.014 19.169 1.00 94.31 282 GLU A N 1
ATOM 2313 C CA . GLU A 1 282 ? 3.506 -1.722 19.892 1.00 94.31 282 GLU A CA 1
ATOM 2314 C C . GLU A 1 282 ? 2.534 -0.930 19.016 1.00 94.31 282 GLU A C 1
ATOM 2316 O O . GLU A 1 282 ? 1.358 -1.290 18.933 1.00 94.31 282 GLU A O 1
ATOM 2321 N N . ALA A 1 283 ? 3.031 0.086 18.299 1.00 95.38 283 ALA A N 1
ATOM 2322 C CA . ALA A 1 283 ? 2.223 0.853 17.360 1.00 95.38 283 ALA A CA 1
ATOM 2323 C C . ALA A 1 283 ? 1.708 -0.035 16.223 1.00 95.38 283 ALA A C 1
ATOM 2325 O O . ALA A 1 283 ? 0.524 0.012 15.912 1.00 95.38 283 ALA A O 1
ATOM 2326 N N . ILE A 1 284 ? 2.556 -0.896 15.644 1.00 93.88 284 ILE A N 1
ATOM 2327 C CA . ILE A 1 284 ? 2.158 -1.832 14.577 1.00 93.88 284 ILE A CA 1
ATOM 2328 C C . ILE A 1 284 ? 1.106 -2.826 15.078 1.00 93.88 284 ILE A C 1
ATOM 2330 O O . ILE A 1 284 ? 0.110 -3.067 14.397 1.00 93.88 284 ILE A O 1
ATOM 2334 N N . ARG A 1 285 ? 1.302 -3.394 16.273 1.00 94.06 285 ARG A N 1
ATOM 2335 C CA . ARG A 1 285 ? 0.358 -4.332 16.896 1.00 94.06 285 ARG A CA 1
ATOM 2336 C C . ARG A 1 285 ? -1.012 -3.691 17.105 1.00 94.06 285 ARG A C 1
ATOM 2338 O O . ARG A 1 285 ? -2.028 -4.328 16.838 1.00 94.06 285 ARG A O 1
ATOM 2345 N N . GLY A 1 286 ? -1.035 -2.449 17.574 1.00 96.31 286 GLY A N 1
ATOM 2346 C CA . GLY A 1 286 ? -2.255 -1.705 17.867 1.00 96.31 286 GLY A CA 1
ATOM 2347 C C . GLY A 1 286 ? -2.854 -0.931 16.701 1.00 96.31 286 GLY A C 1
ATOM 2348 O O . GLY A 1 286 ? -3.873 -0.274 16.898 1.00 96.31 286 GLY A O 1
ATOM 2349 N N . LEU A 1 287 ? -2.228 -0.956 15.521 1.00 96.94 287 LEU A N 1
ATOM 2350 C CA . LEU A 1 287 ? -2.613 -0.119 14.388 1.00 96.94 287 LEU A CA 1
ATOM 2351 C C . LEU A 1 287 ? -3.964 -0.534 13.818 1.00 96.94 287 LEU A C 1
ATOM 2353 O O . LEU A 1 287 ? -4.190 -1.707 13.529 1.00 96.94 287 LEU A O 1
ATOM 2357 N N . VAL A 1 288 ? -4.829 0.443 13.590 1.00 96.81 288 VAL A N 1
ATOM 2358 C CA . VAL A 1 288 ? -6.160 0.287 13.015 1.00 96.81 288 VAL A CA 1
ATOM 2359 C C . VAL A 1 288 ? -6.352 1.328 11.915 1.00 96.81 288 VAL A C 1
ATOM 2361 O O . VAL A 1 288 ? -6.012 2.502 12.066 1.00 96.81 288 VAL A O 1
ATOM 2364 N N . CYS A 1 289 ? -6.917 0.879 10.803 1.00 94.81 289 CYS A N 1
ATOM 2365 C CA . CYS A 1 289 ? -7.311 1.675 9.656 1.00 94.81 289 CYS A CA 1
ATOM 2366 C C . CYS A 1 289 ? -8.833 1.617 9.523 1.00 94.81 289 CYS A C 1
ATOM 2368 O O . CYS A 1 289 ? -9.404 0.533 9.409 1.00 94.81 289 CYS A O 1
ATOM 2370 N N . VAL A 1 290 ? -9.483 2.779 9.506 1.00 94.06 290 VAL A N 1
ATOM 2371 C CA . VAL A 1 290 ? -10.939 2.900 9.361 1.00 94.06 290 VAL A CA 1
ATOM 2372 C C . VAL A 1 290 ? -11.249 3.763 8.152 1.00 94.06 290 VAL A C 1
ATOM 2374 O O . VAL A 1 290 ? -10.861 4.929 8.101 1.00 94.06 290 VAL A O 1
ATOM 2377 N N . HIS A 1 291 ? -11.977 3.216 7.187 1.00 89.56 291 HIS A N 1
ATOM 2378 C CA . HIS A 1 291 ? -12.377 3.950 5.993 1.00 89.56 291 HIS A CA 1
ATOM 2379 C C . HIS A 1 291 ? -13.288 5.141 6.329 1.00 89.56 291 HIS A C 1
ATOM 2381 O O . HIS A 1 291 ? -14.165 5.049 7.195 1.00 89.56 291 HIS A O 1
ATOM 2387 N N . HIS A 1 292 ? -13.122 6.259 5.614 1.00 88.50 292 HIS A N 1
ATOM 2388 C CA . HIS A 1 292 ? -13.854 7.507 5.871 1.00 88.50 292 HIS A CA 1
ATOM 2389 C C . HIS A 1 292 ? -15.386 7.334 5.874 1.00 88.50 292 HIS A C 1
ATOM 2391 O O . HIS A 1 292 ? -16.092 8.029 6.604 1.00 88.50 292 HIS A O 1
ATOM 2397 N N . SER A 1 293 ? -15.918 6.376 5.106 1.00 86.62 293 SER A N 1
ATOM 2398 C CA . SER A 1 293 ? -17.359 6.099 5.044 1.00 86.62 293 SER A CA 1
ATOM 2399 C C . SER A 1 293 ? -17.958 5.638 6.378 1.00 86.62 293 SER A C 1
ATOM 2401 O O . SER A 1 293 ? -19.159 5.806 6.590 1.00 86.62 293 SER A O 1
ATOM 2403 N N . LEU A 1 294 ? -17.156 5.051 7.274 1.00 90.88 294 LEU A N 1
ATOM 2404 C CA . LEU A 1 294 ? -17.600 4.673 8.618 1.00 90.88 294 LEU A CA 1
ATOM 2405 C C . LEU A 1 294 ? -17.608 5.871 9.574 1.00 90.88 294 LEU A C 1
ATOM 2407 O O . LEU A 1 294 ? -18.494 5.967 10.417 1.00 90.88 294 LEU A O 1
ATOM 2411 N N . LEU A 1 295 ? -16.688 6.820 9.388 1.00 92.12 295 LEU A N 1
ATOM 2412 C CA . LEU A 1 295 ? -16.554 8.003 10.248 1.00 92.12 295 LEU A CA 1
ATOM 2413 C C . LEU A 1 295 ? -17.770 8.940 10.160 1.00 92.12 295 LEU A C 1
ATOM 2415 O O . LEU A 1 295 ? -18.068 9.662 11.105 1.00 92.12 295 LEU A O 1
ATOM 2419 N N . ASN A 1 296 ? -18.491 8.908 9.036 1.00 85.69 296 ASN A N 1
ATOM 2420 C CA . ASN A 1 296 ? -19.715 9.685 8.821 1.00 85.69 296 ASN A CA 1
ATOM 2421 C C . ASN A 1 296 ? -20.956 9.117 9.533 1.00 85.69 296 ASN A C 1
ATOM 2423 O O . ASN A 1 296 ? -22.020 9.737 9.495 1.00 85.69 296 ASN A O 1
ATOM 2427 N N . GLN A 1 297 ? -20.871 7.935 10.147 1.00 90.56 297 GLN A N 1
ATOM 2428 C CA . GLN A 1 297 ? -22.019 7.326 10.812 1.00 90.56 297 GLN A CA 1
ATOM 2429 C C . GLN A 1 297 ? -22.298 8.002 12.159 1.00 90.56 297 GLN A C 1
ATOM 2431 O O . GLN A 1 297 ? -21.399 8.245 12.966 1.00 90.56 297 GLN A O 1
ATOM 2436 N N . SER A 1 298 ? -23.572 8.295 12.426 1.00 91.25 298 SER A N 1
ATOM 2437 C CA . SER A 1 298 ? -23.983 8.872 13.707 1.00 91.25 298 SER A CA 1
ATOM 2438 C C . SER A 1 298 ? -23.649 7.917 14.856 1.00 91.25 298 SER A C 1
ATOM 2440 O O . SER A 1 298 ? -23.957 6.730 14.785 1.00 91.25 298 SER A O 1
ATOM 2442 N N . GLY A 1 299 ? -23.014 8.435 15.910 1.00 93.94 299 GLY A N 1
ATOM 2443 C CA . GLY A 1 299 ? -22.635 7.647 17.086 1.00 93.94 299 GLY A CA 1
ATOM 2444 C C . GLY A 1 299 ? -21.363 6.808 16.928 1.00 93.94 299 GLY A C 1
ATOM 2445 O O . GLY A 1 299 ? -21.010 6.099 17.867 1.00 93.94 299 GLY A O 1
ATOM 2446 N N . PHE A 1 300 ? -20.645 6.906 15.801 1.00 96.56 300 PHE A N 1
ATOM 2447 C CA . PHE A 1 300 ? -19.419 6.130 15.578 1.00 96.56 300 PHE A CA 1
ATOM 2448 C C . PHE A 1 300 ? -18.365 6.339 16.684 1.00 96.56 300 PHE A C 1
ATOM 2450 O O . PHE A 1 300 ? -17.773 5.373 17.158 1.00 96.56 300 PHE A O 1
ATOM 2457 N N . ASP A 1 301 ? -18.199 7.572 17.175 1.00 96.69 301 ASP A N 1
ATOM 2458 C CA . ASP A 1 301 ? -17.282 7.893 18.283 1.00 96.69 301 ASP A CA 1
ATOM 2459 C C . ASP A 1 301 ? -17.606 7.090 19.565 1.00 96.69 301 ASP A C 1
ATOM 2461 O O . ASP A 1 301 ? -16.699 6.622 20.256 1.00 96.69 301 ASP A O 1
ATOM 2465 N N . GLU A 1 302 ? -18.891 6.905 19.884 1.00 97.69 302 GLU A N 1
ATOM 2466 C CA . GLU A 1 302 ? -19.337 6.144 21.062 1.00 97.69 302 GLU A CA 1
ATOM 2467 C C . GLU A 1 302 ? -19.189 4.635 20.861 1.00 97.69 302 GLU A C 1
ATOM 2469 O O . GLU A 1 302 ? -18.801 3.916 21.787 1.00 97.69 302 GLU A O 1
ATOM 2474 N N . VAL A 1 303 ? -19.418 4.155 19.636 1.00 97.56 303 VAL A N 1
ATOM 2475 C CA . VAL A 1 303 ? -19.139 2.766 19.254 1.00 97.56 303 VAL A CA 1
ATOM 2476 C C . VAL A 1 303 ? -17.655 2.450 19.454 1.00 97.56 303 VAL A C 1
ATOM 2478 O O . VAL A 1 303 ? -17.327 1.459 20.104 1.00 97.56 303 VAL A O 1
ATOM 2481 N N . VAL A 1 304 ? -16.748 3.319 18.993 1.00 97.75 304 VAL A N 1
ATOM 2482 C CA . VAL A 1 304 ? -15.294 3.148 19.176 1.00 97.75 304 VAL A CA 1
ATOM 2483 C C . VAL A 1 304 ? -14.917 3.059 20.659 1.00 97.75 304 VAL A C 1
ATOM 2485 O O . VAL A 1 304 ? -14.168 2.158 21.044 1.00 97.75 304 VAL A O 1
ATOM 2488 N N . LYS A 1 305 ? -15.452 3.950 21.507 1.00 97.94 305 LYS A N 1
ATOM 2489 C CA . LYS A 1 305 ? -15.210 3.919 22.963 1.00 97.94 305 LYS A CA 1
ATOM 2490 C C . LYS A 1 305 ? -15.688 2.606 23.586 1.00 97.94 305 LYS A C 1
ATOM 2492 O O . LYS A 1 305 ? -14.921 1.941 24.279 1.00 97.94 305 LYS A O 1
ATOM 2497 N N . THR A 1 306 ? -16.922 2.211 23.277 1.00 97.81 306 THR A N 1
ATOM 2498 C CA . THR A 1 306 ? -17.563 1.002 23.814 1.00 97.81 306 THR A CA 1
ATOM 2499 C C . THR A 1 306 ? -16.793 -0.259 23.427 1.00 97.81 306 THR A C 1
ATOM 2501 O O . THR A 1 306 ? -16.532 -1.122 24.267 1.00 97.81 306 THR A O 1
ATOM 2504 N N . VAL A 1 307 ? -16.390 -0.360 22.157 1.00 97.88 307 VAL A N 1
ATOM 2505 C CA . VAL A 1 307 ? -15.615 -1.497 21.650 1.00 97.88 307 VAL A CA 1
ATOM 2506 C C . VAL A 1 307 ? -14.252 -1.570 22.333 1.00 97.88 307 VAL A C 1
ATOM 2508 O O . VAL A 1 307 ? -13.858 -2.645 22.782 1.00 97.88 307 VAL A O 1
ATOM 2511 N N . ARG A 1 308 ? -13.546 -0.442 22.486 1.00 97.00 308 ARG A N 1
ATOM 2512 C CA . ARG A 1 308 ? -12.257 -0.430 23.190 1.00 97.00 308 ARG A CA 1
ATOM 2513 C C . ARG A 1 308 ? -12.388 -0.918 24.630 1.00 97.00 308 ARG A C 1
ATOM 2515 O O . ARG A 1 308 ? -11.608 -1.767 25.049 1.00 97.00 308 ARG A O 1
ATOM 2522 N N . GLU A 1 309 ? -13.360 -0.408 25.384 1.00 96.56 309 GLU A N 1
ATOM 2523 C CA . GLU A 1 309 ? -13.583 -0.840 26.769 1.00 96.56 309 GLU A CA 1
ATOM 2524 C C . GLU A 1 309 ? -13.854 -2.346 26.859 1.00 96.56 309 GLU A C 1
ATOM 2526 O O . GLU A 1 309 ? -13.339 -3.019 27.751 1.00 96.56 309 GLU A O 1
ATOM 2531 N N . ARG A 1 310 ? -14.623 -2.891 25.909 1.00 96.31 310 ARG A N 1
ATOM 2532 C CA . ARG A 1 310 ? -14.904 -4.328 25.822 1.00 96.31 310 ARG A CA 1
ATOM 2533 C C . ARG A 1 310 ? -13.632 -5.143 25.578 1.00 96.31 310 ARG A C 1
ATOM 2535 O O . ARG A 1 310 ? -13.394 -6.119 26.286 1.00 96.31 310 ARG A O 1
ATOM 2542 N N . VAL A 1 311 ? -12.795 -4.729 24.626 1.00 96.44 311 VAL A N 1
ATOM 2543 C CA . VAL A 1 311 ? -11.533 -5.425 24.323 1.00 96.44 311 VAL A CA 1
ATOM 2544 C C . VAL A 1 311 ? -10.574 -5.382 25.514 1.00 96.44 311 VAL A C 1
ATOM 2546 O O . VAL A 1 311 ? -9.971 -6.404 25.840 1.00 96.44 311 VAL A O 1
ATOM 2549 N N . LEU A 1 312 ? -10.471 -4.246 26.211 1.00 95.00 312 LEU A N 1
ATOM 2550 C CA . LEU A 1 312 ? -9.632 -4.135 27.409 1.00 95.00 312 LEU A CA 1
ATOM 2551 C C . LEU A 1 312 ? -10.107 -5.068 28.536 1.00 95.00 312 LEU A C 1
ATOM 2553 O O . LEU A 1 312 ? -9.277 -5.732 29.153 1.00 95.00 312 LEU A O 1
ATOM 2557 N N . LYS A 1 313 ? -11.424 -5.203 28.756 1.00 94.06 313 LYS A N 1
ATOM 2558 C CA . LYS A 1 313 ? -11.982 -6.173 29.722 1.00 94.06 313 LYS A CA 1
ATOM 2559 C C . LYS A 1 313 ? -11.619 -7.617 29.373 1.00 94.06 313 LYS A C 1
ATOM 2561 O O . LYS A 1 313 ? -11.225 -8.392 30.243 1.00 94.06 313 LYS A O 1
ATOM 2566 N N . TYR A 1 314 ? -11.669 -7.976 28.088 1.00 91.56 314 TYR A N 1
ATOM 2567 C CA . TYR A 1 314 ? -11.251 -9.307 27.641 1.00 91.56 314 TYR A CA 1
ATOM 2568 C C . TYR A 1 314 ? -9.767 -9.580 27.900 1.00 91.56 314 TYR A C 1
ATOM 2570 O O . TYR A 1 314 ? -9.410 -10.708 28.239 1.00 91.56 314 TYR A O 1
ATOM 2578 N N . GLN A 1 315 ? -8.906 -8.56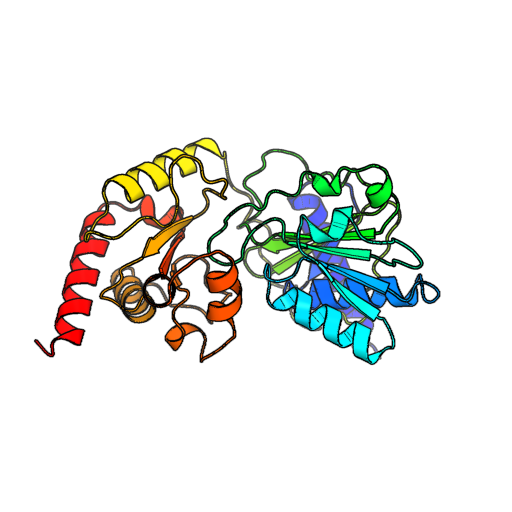6 27.793 1.00 87.94 315 GLN A N 1
ATOM 2579 C CA . GLN A 1 315 ? -7.476 -8.704 28.074 1.00 87.94 315 GLN A CA 1
ATOM 2580 C C . GLN A 1 315 ? -7.168 -8.859 29.568 1.00 87.94 315 GLN A C 1
ATOM 2582 O O . GLN A 1 315 ? -6.234 -9.579 29.920 1.00 87.94 315 GLN A O 1
ATOM 2587 N N . THR A 1 316 ? -7.948 -8.227 30.450 1.00 86.75 316 THR A N 1
ATOM 2588 C CA . THR A 1 316 ? -7.787 -8.350 31.910 1.00 86.75 316 THR A CA 1
ATOM 2589 C C . THR A 1 316 ? -8.473 -9.587 32.495 1.00 86.75 316 THR A C 1
ATOM 2591 O O . THR A 1 316 ? -8.244 -9.925 33.655 1.00 86.75 316 THR A O 1
ATOM 2594 N N . GLY A 1 317 ? -9.277 -10.299 31.697 1.00 80.94 317 GLY A N 1
ATOM 2595 C CA . GLY A 1 317 ? -10.030 -11.476 32.134 1.00 80.94 317 GLY A CA 1
ATOM 2596 C C . GLY A 1 317 ? -11.306 -11.140 32.911 1.00 80.94 317 GLY A C 1
ATOM 2597 O O . GLY A 1 317 ? -11.917 -12.036 33.498 1.00 80.94 317 GLY A O 1
ATOM 2598 N N . GLU A 1 318 ? -11.720 -9.873 32.908 1.00 72.06 318 GLU A N 1
ATOM 2599 C CA . GLU A 1 318 ? -12.997 -9.437 33.461 1.00 72.06 318 GLU A CA 1
ATOM 2600 C C . GLU A 1 318 ? -14.115 -9.814 32.477 1.00 72.06 318 GLU A C 1
ATOM 2602 O O . GLU A 1 318 ? -14.135 -9.363 31.330 1.00 72.06 318 GLU A O 1
ATOM 2607 N N . LYS A 1 319 ? -15.012 -10.707 32.911 1.00 58.28 319 LYS A N 1
ATOM 2608 C CA . LYS A 1 319 ? -16.198 -11.119 32.147 1.00 58.28 319 LYS A CA 1
ATOM 2609 C C . LYS A 1 319 ? -17.364 -10.175 32.390 1.00 58.28 319 LYS A C 1
ATOM 2611 O O . LYS A 1 319 ? -17.605 -9.847 33.572 1.00 58.28 319 LYS A O 1
#

pLDDT: mean 85.12, std 12.9, range [41.44, 98.06]

Sequence (319 aa):
MVFQFQVFDSWEKASQRAKAIYSIENHVQVYSSVPQALLESTQSLYRSFSHKKKVLYLKDQEPYISLAVTELVKQGVKAIPLTADEINQHEFKEVLAIIYATDVPLIGKRLDLSFLEQEELQKFVKIEVSYASHFYEDEPFVVDEQNQIKIFSLSGFTLLVHGSRPRVRPLVTPFEFFGDLDFTKDVVKKKEQHKELIESFEQKRPGGFQPLFGSTDQRWYDRSVFYWEDMDGYAFIDELSKELGKTLLPPGKEELLETASLSRWGGLRTTHWLKAQGLSEEAIRGLVCVHHSLLNQSGFDEVVKTVRERVLKYQTGEK

Radius of gyration: 20.8 Å; Cα contacts (8 Å, |Δi|>4): 557; chains: 1; bounding box: 50×43×61 Å

Mean predicted aligned error: 6.81 Å

Nearest PDB structures (foldseek):
  1wyv-assembly2_E  TM=5.632E-01  e=2.583E-08  Thermus thermophilus HB8
  6i35-assembly2_C  TM=5.232E-01  e=2.353E-06  Homo sapiens
  6i34-assembly2_C  TM=5.356E-01  e=7.738E-06  Homo sapiens neanderthalensis
  6i34-assembly1_B  TM=5.441E-01  e=8.239E-06  Homo sapiens neanderthalensis
  6i35-assembly1_B  TM=5.325E-01  e=1.059E-05  Homo sapiens

Secondary structure (DSSP, 8-state):
--HHHHHHHHHHHHHHHHHHHTT--SEEEEES-HHHHHHHHHHHHHHHTTT--EEEEETTS-HHHHHHHHHHHTTT-EEEEE-HHHHTT---TTEEEEEEESB-TTT-BBP--GGGGSTTGGGSEEEEEE-S-S----S------TTEEEEEEETTEEEEEE-SS--PPPS---SSSSTT--TTTT----THHHHHHHHHHHHH-GGGPEES--TT--B-SSEEEEE-SSS-HHHHHHHHHHHTT-PPPSTT--SSEEE--HHHHTT-THHHHHHHTT--HHHHHH-EEEEHHHHTSTTHHHHHHHHHHHHHHHHHT--